Protein AF-A0A1R3L5U7-F1 (afdb_monomer_lite)

Secondary structure (DSSP, 8-state):
--SSHHHHHHHHHHHHHHHHHHHTTSS--------S---TTS---THHHHHHHHHHHHHHHHHHHHHHHHHHHHHHTTS-----PPPP-PPPPS-S-------------------------SSSSSGGGSS------S---------GGG--PPTTSSPPPP-SSS-STTSS-TTTT--SSSGGGSSS--SPTT-BTTBPPHHHHSPPPS--SS---

Radius of gyration: 43.37 Å; chains: 1; bounding box: 75×54×138 Å

pLDDT: mean 70.41, std 19.25, range [33.03, 96.94]

Foldseek 3Di:
DPPPVVVVVVVVVVLVVVLVVVVVVPPDDPDDDDDPDDDPPPCPDPVCVSVVVVVVVVVVVVVVVVVVVVVVVVVVVVPPDDDDDDPDPDDDDPPDPDDDDDDDDDDDDDDDDDDDDDDDDDPDPPPVPPPPDDDPPPPPPPPPPDDPVPDDDDPPPDDDDQDAQPDVVSPRHDQNPQDDDDQSSDDDDGDDPQDDPPPPGPVRVDDDDPDPPPDDD

Organism: Asparagus officinalis (NCBI:txid4686)

Structure (mmCIF, N/CA/C/O backbone):
data_AF-A0A1R3L5U7-F1
#
_entry.id   AF-A0A1R3L5U7-F1
#
loop_
_atom_site.group_PDB
_atom_site.id
_atom_site.type_symbol
_atom_site.label_atom_id
_atom_site.label_alt_id
_atom_site.label_comp_id
_atom_site.label_asym_id
_atom_site.label_entity_id
_atom_site.label_seq_id
_atom_site.pdbx_PDB_ins_code
_atom_site.Cartn_x
_atom_site.Cartn_y
_atom_site.Cartn_z
_atom_site.occupancy
_atom_site.B_iso_or_equiv
_atom_site.auth_seq_id
_atom_site.auth_comp_id
_atom_site.auth_asym_id
_atom_site.auth_atom_id
_atom_site.pdbx_PDB_model_num
ATOM 1 N N . MET A 1 1 ? 24.698 -6.921 13.151 1.00 53.56 1 MET A N 1
ATOM 2 C CA . MET A 1 1 ? 24.069 -7.816 14.151 1.00 53.56 1 MET A CA 1
ATOM 3 C C . MET A 1 1 ? 24.717 -7.722 15.548 1.00 53.56 1 MET A C 1
ATOM 5 O O . MET A 1 1 ? 24.351 -8.509 16.402 1.00 53.56 1 MET A O 1
ATOM 9 N N . ALA A 1 2 ? 25.612 -6.757 15.831 1.00 47.69 2 ALA A N 1
ATOM 10 C CA . ALA A 1 2 ? 26.351 -6.688 17.108 1.00 47.69 2 ALA A CA 1
ATOM 11 C C . ALA A 1 2 ? 25.776 -5.711 18.164 1.00 47.69 2 ALA A C 1
ATOM 13 O O . ALA A 1 2 ? 26.258 -5.681 19.286 1.00 47.69 2 ALA A O 1
ATOM 14 N N . TYR A 1 3 ? 24.736 -4.931 17.836 1.00 53.38 3 TYR A N 1
ATOM 15 C CA . TYR A 1 3 ? 24.153 -3.927 18.748 1.00 53.38 3 TYR A CA 1
ATOM 16 C C . TYR A 1 3 ? 22.942 -4.425 19.557 1.00 53.38 3 TYR A C 1
ATOM 18 O O . TYR A 1 3 ? 22.377 -3.666 20.332 1.00 53.38 3 TYR A O 1
ATOM 26 N N . CYS A 1 4 ? 22.503 -5.674 19.366 1.00 50.62 4 CYS A N 1
ATOM 27 C CA . CYS A 1 4 ? 21.272 -6.184 19.990 1.00 50.62 4 CYS A CA 1
ATOM 28 C C . CYS A 1 4 ? 21.533 -6.981 21.283 1.00 50.62 4 CYS A C 1
ATOM 30 O O . CYS A 1 4 ? 20.634 -7.136 22.102 1.00 50.62 4 CYS A O 1
ATOM 32 N N . SER A 1 5 ? 22.766 -7.448 21.500 1.00 58.94 5 SER A N 1
ATOM 33 C CA . SER A 1 5 ? 23.165 -8.189 22.704 1.00 58.94 5 SER A CA 1
ATOM 34 C C . SER A 1 5 ? 23.559 -7.283 23.875 1.00 58.94 5 SER A C 1
ATOM 36 O O . SER A 1 5 ? 23.364 -7.667 25.026 1.00 58.94 5 SER A O 1
ATOM 38 N N . SER A 1 6 ? 24.067 -6.074 23.608 1.00 61.62 6 SER A N 1
ATOM 39 C CA . SER A 1 6 ? 24.524 -5.148 24.653 1.00 61.62 6 SER A CA 1
ATOM 40 C C . SER A 1 6 ? 23.372 -4.578 25.481 1.00 61.62 6 SER A C 1
ATOM 42 O O . SER A 1 6 ? 23.495 -4.474 26.695 1.00 61.62 6 SER A O 1
ATOM 44 N N . SER A 1 7 ? 22.227 -4.283 24.859 1.00 69.19 7 SER A N 1
ATOM 45 C CA . SER A 1 7 ? 21.050 -3.764 25.568 1.00 69.19 7 SER A CA 1
ATOM 46 C C . SER A 1 7 ? 20.432 -4.794 26.517 1.00 69.19 7 SER A C 1
ATOM 48 O O . SER A 1 7 ? 19.932 -4.442 27.575 1.00 69.19 7 SER A O 1
ATOM 50 N N . PHE A 1 8 ? 20.462 -6.081 26.168 1.00 68.25 8 PHE A N 1
ATOM 51 C CA . PHE A 1 8 ? 19.855 -7.120 27.003 1.00 68.25 8 PHE A CA 1
ATOM 52 C C . PHE A 1 8 ? 20.640 -7.344 28.298 1.00 68.25 8 PHE A C 1
ATOM 54 O O . PHE A 1 8 ? 20.051 -7.456 29.372 1.00 68.25 8 PHE A O 1
ATOM 61 N N . LEU A 1 9 ? 21.972 -7.355 28.202 1.00 73.12 9 LEU A N 1
ATOM 62 C CA . LEU A 1 9 ? 22.837 -7.544 29.360 1.00 73.12 9 LEU A CA 1
ATOM 63 C C . LEU A 1 9 ? 22.734 -6.360 30.330 1.00 73.12 9 LEU A C 1
ATOM 65 O O . LEU A 1 9 ? 22.707 -6.565 31.539 1.00 73.12 9 LEU A O 1
ATOM 69 N N . THR A 1 10 ? 22.582 -5.134 29.817 1.00 76.00 10 THR A N 1
ATOM 70 C CA . THR A 1 10 ? 22.367 -3.958 30.669 1.00 76.00 10 THR A CA 1
ATOM 71 C C . THR A 1 10 ? 21.002 -3.986 31.354 1.00 76.00 10 THR A C 1
ATOM 73 O O . THR A 1 10 ? 20.938 -3.729 32.553 1.00 76.00 10 THR A O 1
ATOM 76 N N . TYR A 1 11 ? 19.920 -4.365 30.661 1.00 78.69 11 TYR A N 1
ATOM 77 C CA . TYR A 1 11 ? 18.605 -4.525 31.301 1.00 78.69 11 TYR A CA 1
ATOM 78 C C . TYR A 1 11 ? 18.607 -5.626 32.369 1.00 78.69 11 TYR A C 1
ATOM 80 O O . TYR A 1 11 ? 18.052 -5.424 33.445 1.00 78.69 11 TYR A O 1
ATOM 88 N N . PHE A 1 12 ? 19.261 -6.762 32.112 1.00 79.69 12 PHE A N 1
ATOM 89 C CA . PHE A 1 12 ? 19.362 -7.858 33.078 1.00 79.69 12 PHE A CA 1
ATOM 90 C C . PHE A 1 12 ? 20.124 -7.442 34.344 1.00 79.69 12 PHE A C 1
ATOM 92 O O . PHE A 1 12 ? 19.654 -7.691 35.452 1.00 79.69 12 PHE A O 1
ATOM 99 N N . VAL A 1 13 ? 21.256 -6.745 34.189 1.00 82.12 13 VAL A N 1
ATOM 100 C CA . VAL A 1 13 ? 22.047 -6.235 35.320 1.00 82.12 13 VAL A CA 1
ATOM 101 C C . VAL A 1 13 ? 21.268 -5.184 36.118 1.00 82.12 13 VAL A C 1
ATOM 103 O O . VAL A 1 13 ? 21.297 -5.221 37.345 1.00 82.12 13 VAL A O 1
ATOM 106 N N . LEU A 1 14 ? 20.515 -4.297 35.458 1.00 79.25 14 LEU A N 1
ATOM 107 C CA . LEU A 1 14 ? 19.684 -3.295 36.139 1.00 79.25 14 LEU A CA 1
ATOM 108 C C . LEU A 1 14 ? 18.511 -3.920 36.910 1.00 79.25 14 LEU A C 1
ATOM 110 O O . LEU A 1 14 ? 18.213 -3.480 38.018 1.00 79.25 14 LEU A O 1
ATOM 114 N N . ILE A 1 15 ? 17.868 -4.958 36.363 1.00 81.56 15 ILE A N 1
ATOM 115 C CA . ILE A 1 15 ? 16.785 -5.684 37.045 1.00 81.56 15 ILE A CA 1
ATOM 116 C C . ILE A 1 15 ? 17.333 -6.452 38.252 1.00 81.56 15 ILE A C 1
ATOM 118 O O . ILE A 1 15 ? 16.753 -6.373 39.333 1.00 81.56 15 ILE A O 1
ATOM 122 N N . LEU A 1 16 ? 18.466 -7.147 38.099 1.00 79.88 16 LEU A N 1
ATOM 123 C CA . LEU A 1 16 ? 19.122 -7.855 39.200 1.00 79.88 16 LEU A CA 1
ATOM 124 C C . LEU A 1 16 ? 19.524 -6.880 40.318 1.00 79.88 16 LEU A C 1
ATOM 126 O O . LEU A 1 16 ? 19.256 -7.138 41.488 1.00 79.88 16 LEU A O 1
ATOM 130 N N . PHE A 1 17 ? 20.101 -5.732 39.953 1.00 82.00 17 PHE A N 1
ATOM 131 C CA . PHE A 1 17 ? 20.464 -4.676 40.895 1.00 82.00 17 PHE A CA 1
ATOM 132 C C . PHE A 1 17 ? 19.238 -4.124 41.633 1.00 82.00 17 PHE A C 1
ATOM 134 O O . PHE A 1 17 ? 19.276 -3.986 42.850 1.00 82.00 17 PHE A O 1
ATOM 141 N N . PHE A 1 18 ? 18.124 -3.878 40.933 1.00 81.19 18 PHE A N 1
ATOM 142 C CA . PHE A 1 18 ? 16.886 -3.394 41.548 1.00 81.19 18 PHE A CA 1
ATOM 143 C C . PHE A 1 18 ? 16.274 -4.419 42.517 1.00 81.19 18 PHE A C 1
ATOM 145 O O . PHE A 1 18 ? 15.850 -4.047 43.609 1.00 81.19 18 PHE A O 1
ATOM 152 N N . VAL A 1 19 ? 16.266 -5.710 42.168 1.00 79.25 19 VAL A N 1
ATOM 153 C CA . VAL A 1 19 ? 15.780 -6.780 43.059 1.00 79.25 19 VAL A CA 1
ATOM 154 C C . VAL A 1 19 ? 16.667 -6.907 44.302 1.00 79.25 19 VAL A C 1
ATOM 156 O O . VAL A 1 19 ? 16.148 -6.996 45.412 1.00 79.25 19 VAL A O 1
ATOM 159 N N . LEU A 1 20 ? 17.993 -6.836 44.148 1.00 78.25 20 LEU A N 1
ATOM 160 C CA . LEU A 1 20 ? 18.933 -6.871 45.274 1.00 78.25 20 LEU A CA 1
ATOM 161 C C . LEU A 1 20 ? 18.796 -5.644 46.189 1.00 78.25 20 LEU A C 1
ATOM 163 O O . LEU A 1 20 ? 18.828 -5.789 47.411 1.00 78.25 20 LEU A O 1
ATOM 167 N N . LEU A 1 21 ? 18.573 -4.454 45.619 1.00 79.38 21 LEU A N 1
ATOM 168 C CA . LEU A 1 21 ? 18.376 -3.224 46.388 1.00 79.38 21 LEU A CA 1
ATOM 169 C C . LEU A 1 21 ? 17.091 -3.276 47.227 1.00 79.38 21 LEU A C 1
ATOM 171 O O . LEU A 1 21 ? 17.094 -2.855 48.379 1.00 79.38 21 LEU A O 1
ATOM 175 N N . ASN A 1 22 ? 16.008 -3.831 46.675 1.00 74.38 22 ASN A N 1
ATOM 176 C CA . ASN A 1 22 ? 14.731 -3.962 47.381 1.00 74.38 22 ASN A CA 1
ATOM 177 C C . ASN A 1 22 ? 14.734 -5.115 48.402 1.00 74.38 22 ASN A C 1
ATOM 179 O O . ASN A 1 22 ? 14.121 -4.980 49.459 1.00 74.38 22 ASN A O 1
ATOM 183 N N . CYS A 1 23 ? 15.478 -6.201 48.161 1.00 64.81 23 CYS A N 1
ATOM 184 C CA . CYS A 1 23 ? 15.698 -7.247 49.169 1.00 64.81 23 CYS A CA 1
ATOM 185 C C . CYS A 1 23 ? 16.441 -6.721 50.408 1.00 64.81 23 CYS A C 1
ATOM 187 O O . CYS A 1 23 ? 16.153 -7.157 51.519 1.00 64.81 23 CYS A O 1
ATOM 189 N N . SER A 1 24 ? 17.354 -5.754 50.248 1.00 63.09 24 SER A N 1
ATOM 190 C CA . SER A 1 24 ? 18.087 -5.164 51.378 1.00 63.09 24 SER A CA 1
ATOM 191 C C . SER A 1 24 ? 17.228 -4.257 52.271 1.00 63.09 24 SER A C 1
ATOM 193 O O . SER A 1 24 ? 17.614 -4.002 53.408 1.00 63.09 24 SER A O 1
ATOM 195 N N . GLN A 1 25 ? 16.082 -3.766 51.786 1.00 57.94 25 GLN A N 1
ATOM 196 C CA . GLN A 1 25 ? 15.194 -2.870 52.543 1.00 57.94 25 GLN A CA 1
ATOM 197 C C . GLN A 1 25 ? 14.094 -3.624 53.314 1.00 57.94 25 GLN A C 1
ATOM 199 O O . GLN A 1 25 ? 13.394 -3.028 54.127 1.00 57.94 25 GLN A O 1
ATOM 204 N N . GLY A 1 26 ? 13.941 -4.936 53.091 1.00 55.84 26 GLY A N 1
ATOM 205 C CA . GLY A 1 26 ? 12.859 -5.747 53.663 1.00 55.84 26 GLY A CA 1
ATOM 206 C C . GLY A 1 26 ? 13.136 -6.403 55.022 1.00 55.84 26 GLY A C 1
ATOM 207 O O . GLY A 1 26 ? 12.276 -7.131 55.502 1.00 55.84 26 GLY A O 1
ATOM 208 N N . VAL A 1 27 ? 14.307 -6.196 55.641 1.00 54.81 27 VAL A N 1
ATOM 209 C CA . VAL A 1 27 ? 14.712 -6.932 56.867 1.00 54.81 27 VAL A CA 1
ATOM 210 C C . VAL A 1 27 ? 14.566 -6.110 58.159 1.00 54.81 27 VAL A C 1
ATOM 212 O O . VAL A 1 27 ? 14.745 -6.642 59.247 1.00 54.81 27 VAL A O 1
ATOM 215 N N . ASN A 1 28 ? 14.177 -4.834 58.078 1.00 55.81 28 ASN A N 1
ATOM 216 C CA . ASN A 1 28 ? 14.011 -3.973 59.257 1.00 55.81 28 ASN A CA 1
ATOM 217 C C . ASN A 1 28 ? 12.541 -3.589 59.483 1.00 55.81 28 ASN A C 1
ATOM 219 O O . ASN A 1 28 ? 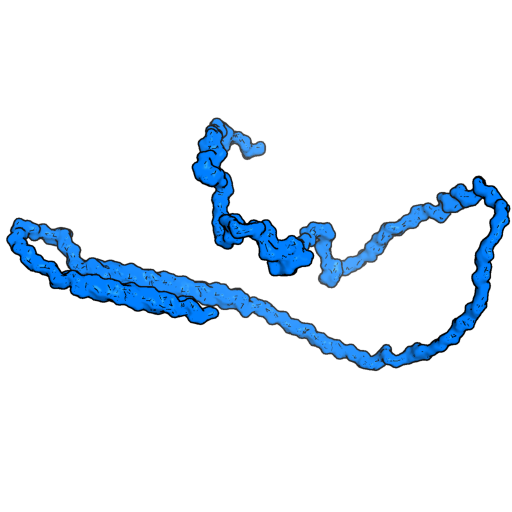12.196 -2.410 59.497 1.00 55.81 28 ASN A O 1
ATOM 223 N N . THR A 1 29 ? 11.655 -4.569 59.660 1.00 55.59 29 THR A N 1
ATOM 224 C CA . THR A 1 29 ? 10.358 -4.316 60.308 1.00 55.59 29 THR A CA 1
ATOM 225 C C . THR A 1 29 ? 10.514 -4.543 61.813 1.00 55.59 29 THR A C 1
ATOM 227 O O . THR A 1 29 ? 10.835 -5.669 62.203 1.00 55.59 29 THR A O 1
ATOM 230 N N . PRO A 1 30 ? 10.324 -3.523 62.674 1.00 53.00 30 PRO A N 1
ATOM 231 C CA . PRO A 1 30 ? 10.379 -3.711 64.119 1.00 53.00 30 PRO A CA 1
ATOM 232 C C . PRO A 1 30 ? 9.264 -4.665 64.558 1.00 53.00 30 PRO A C 1
ATOM 234 O O . PRO A 1 30 ? 8.128 -4.558 64.096 1.00 53.00 30 PRO A O 1
ATOM 237 N N . ALA A 1 31 ? 9.615 -5.606 65.434 1.00 53.31 31 ALA A N 1
ATOM 238 C CA . ALA A 1 31 ? 8.707 -6.579 66.022 1.00 53.31 31 ALA A CA 1
ATOM 239 C C . ALA A 1 31 ? 7.482 -5.877 66.634 1.00 53.31 31 ALA A C 1
ATOM 241 O O . ALA A 1 31 ? 7.578 -5.230 67.676 1.00 53.31 31 ALA A O 1
ATOM 242 N N . ALA A 1 32 ? 6.334 -5.987 65.964 1.00 52.69 32 ALA A N 1
ATOM 243 C CA . ALA A 1 32 ? 5.051 -5.610 66.532 1.00 52.69 32 ALA A CA 1
ATOM 244 C C . ALA A 1 32 ? 4.654 -6.648 67.596 1.00 52.69 32 ALA A C 1
ATOM 246 O O . ALA A 1 32 ? 4.847 -7.850 67.409 1.00 52.69 32 ALA A O 1
ATOM 247 N N . ALA A 1 33 ? 4.156 -6.144 68.725 1.00 54.88 33 ALA A N 1
ATOM 248 C CA . ALA A 1 33 ? 3.764 -6.879 69.924 1.00 54.88 33 ALA A CA 1
ATOM 249 C C . ALA A 1 33 ? 2.789 -8.048 69.647 1.00 54.88 33 ALA A C 1
ATOM 251 O O . ALA A 1 33 ? 2.016 -7.979 68.689 1.00 54.88 33 ALA A O 1
ATOM 252 N N . PRO A 1 34 ? 2.778 -9.104 70.487 1.00 51.06 34 PRO A N 1
ATOM 253 C CA . PRO A 1 34 ? 1.926 -10.267 70.270 1.00 51.06 34 PRO A CA 1
ATOM 254 C C . PRO A 1 34 ? 0.462 -9.920 70.569 1.00 51.06 34 PRO A C 1
ATOM 256 O O . PRO A 1 34 ? 0.068 -9.778 71.726 1.00 51.06 34 PRO A O 1
ATOM 259 N N . THR A 1 35 ? -0.355 -9.791 69.527 1.00 56.31 35 THR A N 1
ATOM 260 C CA . THR A 1 35 ? -1.817 -9.826 69.641 1.00 56.31 35 THR A CA 1
ATOM 261 C C . THR A 1 35 ? -2.291 -11.261 69.460 1.00 56.31 35 THR A C 1
ATOM 263 O O . THR A 1 35 ? -1.982 -11.903 68.459 1.00 56.31 35 THR A O 1
ATOM 266 N N . ILE A 1 36 ? -3.015 -11.744 70.466 1.00 60.97 36 ILE A N 1
ATOM 267 C CA . ILE A 1 36 ? -3.716 -13.027 70.518 1.00 60.97 36 ILE A CA 1
ATOM 268 C C . ILE A 1 36 ? -4.799 -12.997 69.436 1.00 60.97 36 ILE A C 1
ATOM 270 O O . ILE A 1 36 ? -5.833 -12.407 69.690 1.00 60.97 36 ILE A O 1
ATOM 274 N N . ASP A 1 37 ? -4.508 -13.519 68.243 1.00 52.94 37 ASP A N 1
ATOM 275 C CA . ASP A 1 37 ? -5.456 -13.958 67.198 1.00 52.94 37 ASP A CA 1
ATOM 276 C C . ASP A 1 37 ? -4.629 -14.562 66.036 1.00 52.94 37 ASP A C 1
ATOM 278 O O . ASP A 1 37 ? -4.464 -13.977 64.965 1.00 52.94 37 ASP A O 1
ATOM 282 N N . ASP A 1 38 ? -4.010 -15.724 66.271 1.00 54.78 38 ASP A N 1
ATOM 283 C CA . ASP A 1 38 ? -3.283 -16.487 65.245 1.00 54.78 38 ASP A CA 1
ATOM 284 C C . ASP A 1 38 ? -4.217 -17.524 64.587 1.00 54.78 38 ASP A C 1
ATOM 286 O O . ASP A 1 38 ? -4.213 -18.703 64.945 1.00 54.78 38 ASP A O 1
ATOM 290 N N . ASP A 1 39 ? -4.992 -17.108 63.581 1.00 58.34 39 ASP A N 1
ATOM 291 C CA . ASP A 1 39 ? -5.653 -18.038 62.654 1.00 58.34 39 ASP A CA 1
ATOM 292 C C . ASP A 1 39 ? -4.612 -18.659 61.687 1.00 58.34 39 ASP A C 1
ATOM 294 O O . ASP A 1 39 ? -3.951 -17.932 60.932 1.00 58.34 39 ASP A O 1
ATOM 298 N N . PRO A 1 40 ? -4.458 -19.999 61.610 1.00 60.28 40 PRO A N 1
ATOM 299 C CA . PRO A 1 40 ? -3.389 -20.645 60.837 1.00 60.28 40 PRO A CA 1
ATOM 300 C C . PRO A 1 40 ? -3.643 -20.724 59.318 1.00 60.28 40 PRO A C 1
ATOM 302 O O . PRO A 1 40 ? -2.923 -21.432 58.616 1.00 60.28 40 PRO A O 1
ATOM 305 N N . VAL A 1 41 ? -4.651 -20.028 58.780 1.00 60.62 41 VAL A N 1
ATOM 306 C CA . VAL A 1 41 ? -5.077 -20.188 57.373 1.00 60.62 41 VAL A CA 1
ATOM 307 C C . VAL A 1 41 ? -4.506 -19.114 56.434 1.00 60.62 41 VAL A C 1
ATOM 309 O O . VAL A 1 41 ? -4.389 -19.358 55.237 1.00 60.62 41 VAL A O 1
ATOM 312 N N . ASN A 1 42 ? -4.059 -17.961 56.950 1.00 58.81 42 ASN A N 1
ATOM 313 C CA . ASN A 1 42 ? -3.642 -16.819 56.115 1.00 58.81 42 ASN A CA 1
ATOM 314 C C . ASN A 1 42 ? -2.157 -16.422 56.214 1.00 58.81 42 ASN A C 1
ATOM 316 O O . ASN A 1 42 ? -1.756 -15.396 55.662 1.00 58.81 42 ASN A O 1
ATOM 320 N N . LYS A 1 43 ? -1.295 -17.239 56.834 1.00 59.81 43 LYS A N 1
ATOM 321 C CA . LYS A 1 43 ? 0.165 -17.063 56.732 1.00 59.81 43 LYS A CA 1
ATOM 322 C C . LYS A 1 43 ? 0.672 -17.690 55.430 1.00 59.81 43 LYS A C 1
ATOM 324 O O . LYS A 1 43 ? 1.232 -18.783 55.438 1.00 59.81 43 LYS A O 1
ATOM 329 N N . LEU A 1 44 ? 0.514 -16.994 54.297 1.00 61.78 44 LEU A N 1
ATOM 330 C CA . LEU A 1 44 ? 1.387 -17.277 53.153 1.00 61.78 44 LEU A CA 1
ATOM 331 C C . LEU A 1 44 ? 2.827 -16.960 53.600 1.00 61.78 44 LEU A C 1
ATOM 333 O O . LEU A 1 44 ? 3.090 -15.821 53.992 1.00 61.78 44 LEU A O 1
ATOM 337 N N . PRO A 1 45 ? 3.759 -17.930 53.583 1.00 66.81 45 PRO A N 1
ATOM 338 C CA . PRO A 1 45 ? 5.120 -17.709 54.041 1.00 66.81 45 PRO A CA 1
ATOM 339 C C . PRO A 1 45 ? 5.743 -16.579 53.223 1.00 66.81 45 PRO A C 1
ATOM 341 O O . PRO A 1 45 ? 5.656 -16.561 51.993 1.00 66.81 45 PRO A O 1
ATOM 344 N N . SER A 1 46 ? 6.402 -15.648 53.911 1.00 64.44 46 SER A N 1
ATOM 345 C CA . SER A 1 46 ? 7.145 -14.514 53.341 1.00 64.44 46 SER A CA 1
ATOM 346 C C . SER A 1 46 ? 8.117 -14.904 52.212 1.00 64.44 46 SER A C 1
ATOM 348 O O . SER A 1 46 ? 8.498 -14.061 51.404 1.00 64.44 46 SER A O 1
ATOM 350 N N . ALA A 1 47 ? 8.449 -16.192 52.084 1.00 62.38 47 ALA A N 1
ATOM 351 C CA . ALA A 1 47 ? 9.155 -16.780 50.950 1.00 62.38 47 ALA A CA 1
ATOM 352 C C . ALA A 1 47 ? 8.477 -16.530 49.584 1.00 62.38 47 ALA A C 1
ATOM 354 O O . ALA A 1 47 ? 9.174 -16.320 48.591 1.00 62.38 47 ALA A O 1
ATOM 355 N N . TYR A 1 48 ? 7.140 -16.497 49.501 1.00 68.31 48 TYR A N 1
ATOM 356 C CA . TYR A 1 48 ? 6.436 -16.262 48.231 1.00 68.31 48 TYR A CA 1
ATOM 357 C C . TYR A 1 48 ? 6.650 -14.844 47.689 1.00 68.31 48 TYR A C 1
ATOM 359 O O . TYR A 1 48 ? 6.778 -14.672 46.478 1.00 68.31 48 TYR A O 1
ATOM 367 N N . PHE A 1 49 ? 6.787 -13.841 48.562 1.00 70.94 49 PHE A N 1
ATOM 368 C CA . PHE A 1 49 ? 7.066 -12.459 48.151 1.00 70.94 49 PHE A CA 1
ATOM 369 C C . PHE A 1 49 ? 8.425 -12.305 47.448 1.00 70.94 49 PHE A C 1
ATOM 371 O O . PHE A 1 49 ? 8.582 -11.417 46.613 1.00 70.94 49 PHE A O 1
ATOM 378 N N . VAL A 1 50 ? 9.380 -13.202 47.720 1.00 69.81 50 VAL A N 1
ATOM 379 C CA . VAL A 1 50 ? 10.704 -13.217 47.075 1.00 69.81 50 VAL A CA 1
ATOM 380 C C . VAL A 1 50 ? 10.741 -14.167 45.873 1.00 69.81 50 VAL A C 1
ATOM 382 O O . VAL A 1 50 ? 11.385 -13.874 44.867 1.00 69.81 50 VAL A O 1
ATOM 385 N N . LEU A 1 51 ? 10.014 -15.286 45.921 1.00 76.56 51 LEU A N 1
ATOM 386 C CA . LEU A 1 51 ? 9.995 -16.275 44.839 1.00 76.56 51 LEU A CA 1
ATOM 387 C C . LEU A 1 51 ? 9.186 -15.822 43.615 1.00 76.56 51 LEU A C 1
ATOM 389 O O . LEU A 1 51 ? 9.586 -16.108 42.489 1.00 76.56 51 LEU A O 1
ATOM 393 N N . ILE A 1 52 ? 8.087 -15.086 43.801 1.00 80.44 52 ILE A N 1
ATOM 394 C CA . ILE A 1 52 ? 7.248 -14.593 42.697 1.00 80.44 52 ILE A CA 1
ATOM 395 C C . ILE A 1 52 ? 8.037 -13.729 41.690 1.00 80.44 52 ILE A C 1
ATOM 397 O O . ILE A 1 52 ? 7.988 -14.044 40.499 1.00 80.44 52 ILE A O 1
ATOM 401 N N . PRO A 1 53 ? 8.802 -12.691 42.088 1.00 76.06 53 PRO A N 1
ATOM 402 C CA . PRO A 1 53 ? 9.566 -11.898 41.123 1.00 76.06 53 PRO A CA 1
ATOM 403 C C . PRO A 1 53 ? 10.666 -12.714 40.428 1.00 76.06 53 PRO A C 1
ATOM 405 O O . PRO A 1 53 ? 10.894 -12.528 39.233 1.00 76.06 53 PRO A O 1
ATOM 408 N N . ILE A 1 54 ? 11.296 -13.667 41.125 1.00 81.38 54 ILE A N 1
ATOM 409 C CA . ILE A 1 54 ? 12.311 -14.560 40.541 1.00 81.38 54 ILE A CA 1
ATOM 410 C C . ILE A 1 54 ? 11.686 -15.464 39.470 1.00 81.38 54 ILE A C 1
ATOM 412 O O . ILE A 1 54 ? 12.230 -15.589 38.372 1.00 81.38 54 ILE A O 1
ATOM 416 N N . LEU A 1 55 ? 10.519 -16.049 39.751 1.00 84.44 55 LEU A N 1
ATOM 417 C CA . LEU A 1 55 ? 9.792 -16.895 38.803 1.00 84.44 55 LEU A CA 1
ATOM 418 C C . LEU A 1 55 ? 9.300 -16.109 37.583 1.00 84.44 55 LEU A C 1
ATOM 420 O O . LEU A 1 55 ? 9.371 -16.617 36.465 1.00 84.44 55 LEU A O 1
ATOM 424 N N . VAL A 1 56 ? 8.866 -14.858 37.766 1.00 85.50 56 VAL A N 1
ATOM 425 C CA . VAL A 1 56 ? 8.486 -13.974 36.654 1.00 85.50 56 VAL A CA 1
ATOM 426 C C . VAL A 1 56 ? 9.699 -13.681 35.767 1.00 85.50 56 VAL A C 1
ATOM 428 O O . VAL A 1 56 ? 9.624 -13.870 34.554 1.00 85.50 56 VAL A O 1
ATOM 431 N N . VAL A 1 57 ? 10.844 -13.305 36.345 1.00 84.12 57 VAL A N 1
ATOM 432 C CA . VAL A 1 57 ? 12.080 -13.055 35.581 1.00 84.12 57 VAL A CA 1
ATOM 433 C C . VAL A 1 57 ? 12.546 -14.317 34.841 1.00 84.12 57 VAL A C 1
ATOM 435 O O . VAL A 1 57 ? 12.907 -14.242 33.664 1.00 84.12 57 VAL A O 1
ATOM 438 N N . PHE A 1 58 ? 12.473 -15.487 35.481 1.00 86.31 58 PHE A N 1
ATOM 439 C CA . PHE A 1 58 ? 12.829 -16.768 34.868 1.00 86.31 58 PHE A CA 1
ATOM 440 C C . PHE A 1 58 ? 11.892 -17.150 33.710 1.00 86.31 58 PHE A C 1
ATOM 442 O O . PHE A 1 58 ? 12.352 -17.585 32.653 1.00 86.31 58 PHE A O 1
ATOM 449 N N . ALA A 1 59 ? 10.584 -16.914 33.849 1.00 87.06 59 ALA A N 1
ATOM 450 C CA . ALA A 1 59 ? 9.610 -17.156 32.786 1.00 87.06 59 ALA A CA 1
ATOM 451 C C . ALA A 1 59 ? 9.849 -16.252 31.561 1.00 87.06 59 ALA A C 1
ATOM 453 O O . ALA A 1 59 ? 9.825 -16.729 30.422 1.00 87.06 59 ALA A O 1
ATOM 454 N N . PHE A 1 60 ? 10.153 -14.966 31.777 1.00 84.56 60 PHE A N 1
ATOM 455 C CA . PHE A 1 60 ? 10.525 -14.046 30.695 1.00 84.56 60 PHE A CA 1
ATOM 456 C C . PHE A 1 60 ? 11.832 -14.462 30.003 1.00 84.56 60 PHE A C 1
ATOM 458 O O . PHE A 1 60 ? 11.935 -14.374 28.776 1.00 84.56 60 PHE A O 1
ATOM 465 N N . PHE A 1 61 ? 12.805 -14.971 30.763 1.00 85.19 61 PHE A N 1
ATOM 466 C CA . PHE A 1 61 ? 14.058 -15.494 30.223 1.00 85.19 61 PHE A CA 1
ATOM 467 C C . PHE A 1 61 ? 13.829 -16.714 29.315 1.00 85.19 61 PHE A C 1
ATOM 469 O O . PHE A 1 61 ? 14.304 -16.734 28.176 1.00 85.19 61 PHE A O 1
ATOM 476 N N . LEU A 1 62 ? 13.033 -17.693 29.759 1.00 87.31 62 LEU A N 1
ATOM 477 C CA . LEU A 1 62 ? 12.699 -18.875 28.955 1.00 87.31 62 LEU A CA 1
ATOM 478 C C . LEU A 1 62 ? 11.917 -18.523 27.682 1.00 87.31 62 LEU A C 1
ATOM 480 O O . LEU A 1 62 ? 12.196 -19.070 26.609 1.00 87.31 62 LEU A O 1
ATOM 484 N N . PHE A 1 63 ? 10.980 -17.576 27.763 1.00 87.12 63 PHE A N 1
ATOM 485 C CA . PHE A 1 63 ? 10.235 -17.097 26.598 1.00 87.12 63 PHE A CA 1
ATOM 486 C C . PHE A 1 63 ? 11.164 -16.464 25.549 1.00 87.12 63 PHE A C 1
ATOM 488 O O . PHE A 1 63 ? 11.045 -16.736 24.351 1.00 87.12 63 PHE A O 1
ATOM 495 N N . PHE A 1 64 ? 12.140 -15.669 25.994 1.00 82.81 64 PHE A N 1
ATOM 496 C CA . PHE A 1 64 ? 13.084 -14.995 25.107 1.00 82.81 64 PHE A CA 1
ATOM 497 C C . PHE A 1 64 ? 14.062 -15.967 24.432 1.00 82.81 64 PHE A C 1
ATOM 499 O O . PHE A 1 64 ? 14.247 -15.897 23.215 1.00 82.81 64 PHE A O 1
ATOM 506 N N . ILE A 1 65 ? 14.630 -16.921 25.181 1.00 84.88 65 ILE A N 1
ATOM 507 C CA . ILE A 1 65 ? 15.511 -17.966 24.628 1.00 84.88 65 ILE A CA 1
ATOM 508 C C . ILE A 1 65 ? 14.772 -18.781 23.562 1.00 84.88 65 ILE A C 1
ATOM 510 O O . ILE A 1 65 ? 15.284 -18.978 22.457 1.00 84.88 65 ILE A O 1
ATOM 514 N N . THR A 1 66 ? 13.528 -19.170 23.844 1.00 82.62 66 THR A N 1
ATOM 515 C CA . THR A 1 66 ? 12.685 -19.897 22.886 1.00 82.62 66 THR A CA 1
ATOM 516 C C . THR A 1 66 ? 12.424 -19.062 21.623 1.00 82.62 66 THR A C 1
ATOM 518 O O . THR A 1 66 ? 12.521 -19.576 20.505 1.00 82.62 66 THR A O 1
ATOM 521 N N . GLY A 1 67 ? 12.175 -17.755 21.770 1.00 82.56 67 GLY A N 1
ATOM 522 C CA . GLY A 1 67 ? 11.997 -16.821 20.653 1.00 82.56 67 GLY A CA 1
ATOM 523 C C . GLY A 1 67 ? 13.239 -16.663 19.766 1.00 82.56 67 GLY A C 1
ATOM 524 O O . GLY A 1 67 ? 13.127 -16.668 18.536 1.00 82.56 67 GLY A O 1
ATOM 525 N N . VAL A 1 68 ? 14.433 -16.577 20.361 1.00 83.25 68 VAL A N 1
ATOM 526 C CA . VAL A 1 68 ? 15.710 -16.471 19.631 1.00 83.25 68 VAL A CA 1
ATOM 527 C C . VAL A 1 68 ? 16.038 -17.769 18.880 1.00 83.25 68 VAL A C 1
ATOM 529 O O . VAL A 1 68 ? 16.472 -17.722 17.721 1.00 83.25 68 VAL A O 1
ATOM 532 N N . ILE A 1 69 ? 15.769 -18.929 19.488 1.00 77.06 69 ILE A N 1
ATOM 533 C CA . ILE A 1 69 ? 15.960 -20.241 18.853 1.00 77.06 69 ILE A CA 1
ATOM 534 C C . ILE A 1 69 ? 15.004 -20.407 17.662 1.00 77.06 69 ILE A C 1
ATOM 536 O O . ILE A 1 69 ? 15.453 -20.726 16.557 1.00 77.06 69 ILE A O 1
ATOM 540 N N . LEU A 1 70 ? 13.708 -20.109 17.826 1.00 71.00 70 LEU A N 1
ATOM 541 C CA . LEU A 1 70 ? 12.734 -20.176 16.725 1.00 71.00 70 LEU A CA 1
ATOM 542 C C . LEU A 1 70 ? 13.066 -19.197 15.588 1.00 71.00 70 LEU A C 1
ATOM 544 O O . LEU A 1 70 ? 12.901 -19.530 14.410 1.00 71.00 70 LEU A O 1
ATOM 548 N N . SER A 1 71 ? 13.560 -18.002 15.921 1.00 73.50 71 SER A N 1
ATOM 549 C CA . SER A 1 71 ? 14.009 -17.014 14.934 1.00 73.50 71 SER A CA 1
ATOM 550 C C . SER A 1 71 ? 15.202 -17.531 14.116 1.00 73.50 71 SER A C 1
ATOM 552 O O . SER A 1 71 ? 15.213 -17.429 12.886 1.00 73.50 71 SER A O 1
ATOM 554 N N . SER A 1 72 ? 16.157 -18.200 14.769 1.00 61.84 72 SER A N 1
ATOM 555 C CA . SER A 1 72 ? 17.331 -18.795 14.115 1.00 61.84 72 SER A CA 1
ATOM 556 C C . SER A 1 72 ? 16.976 -19.983 13.210 1.00 61.84 72 SER A C 1
ATOM 558 O O . SER A 1 72 ? 17.516 -20.113 12.108 1.00 61.84 72 SER A O 1
ATOM 560 N N . VAL A 1 73 ? 16.011 -20.822 13.607 1.00 62.62 73 VAL A N 1
ATOM 561 C CA . VAL A 1 73 ? 15.508 -21.931 12.771 1.00 62.62 73 VAL A CA 1
ATOM 562 C C . VAL A 1 73 ? 14.783 -21.406 11.526 1.00 62.62 73 VAL A C 1
ATOM 564 O O . VAL A 1 73 ? 14.948 -21.942 10.427 1.00 62.62 73 VAL A O 1
ATOM 567 N N . ARG A 1 74 ? 14.030 -20.307 11.657 1.00 57.78 74 ARG A N 1
ATOM 568 C CA . ARG A 1 74 ? 13.327 -19.676 10.531 1.00 57.78 74 ARG A CA 1
ATOM 569 C C . ARG A 1 74 ? 14.284 -18.971 9.561 1.00 57.78 74 ARG A C 1
ATOM 571 O O . ARG A 1 74 ? 13.975 -18.882 8.372 1.00 57.78 74 ARG A O 1
ATOM 578 N N . HIS A 1 75 ? 15.453 -18.525 10.028 1.00 56.06 75 HIS A N 1
ATOM 579 C CA . HIS A 1 75 ? 16.471 -17.915 9.171 1.00 56.06 75 HIS A CA 1
ATOM 580 C C . HIS A 1 75 ? 17.232 -18.947 8.316 1.00 56.06 75 HIS A C 1
ATOM 582 O O . HIS A 1 75 ? 17.499 -18.667 7.144 1.00 56.06 75 HIS A O 1
ATOM 588 N N . ARG A 1 76 ? 17.507 -20.155 8.835 1.00 55.41 76 ARG A N 1
ATOM 589 C CA . ARG A 1 76 ? 18.198 -21.215 8.069 1.00 55.41 76 ARG A CA 1
ATOM 590 C C . ARG A 1 76 ? 17.397 -21.744 6.876 1.00 55.41 76 ARG A C 1
ATOM 592 O O . ARG A 1 76 ? 17.985 -22.055 5.848 1.00 55.41 76 ARG A O 1
ATOM 599 N N . ARG A 1 77 ? 16.059 -21.734 6.930 1.00 52.81 77 ARG A N 1
ATOM 600 C CA . ARG A 1 77 ? 15.225 -22.109 5.768 1.00 52.81 77 ARG A CA 1
ATOM 601 C C . ARG A 1 77 ? 15.231 -21.091 4.618 1.00 52.81 77 ARG A C 1
ATOM 603 O O . ARG A 1 77 ? 14.696 -21.393 3.559 1.00 52.81 77 ARG A O 1
ATOM 610 N N . ARG A 1 78 ? 15.815 -19.897 4.795 1.00 53.78 78 ARG A N 1
ATOM 611 C CA . ARG A 1 78 ? 15.935 -18.883 3.728 1.00 53.78 78 ARG A CA 1
ATOM 612 C C . ARG A 1 78 ? 17.272 -18.918 2.979 1.00 53.78 78 ARG A C 1
ATOM 614 O O . ARG A 1 78 ? 17.410 -18.185 2.009 1.00 53.78 78 ARG A O 1
ATOM 621 N N . GLN A 1 79 ? 18.238 -19.729 3.417 1.00 48.22 79 GLN A N 1
ATOM 622 C CA . GLN A 1 79 ? 19.599 -19.762 2.859 1.00 48.22 79 GLN A CA 1
ATOM 623 C C . GLN A 1 79 ? 19.908 -20.988 1.989 1.00 48.22 79 GLN A C 1
ATOM 625 O O . GLN A 1 79 ? 21.062 -21.175 1.629 1.00 48.22 79 GLN A O 1
ATOM 630 N N . HIS A 1 80 ? 18.910 -21.774 1.579 1.00 50.53 80 HIS A N 1
ATOM 631 C CA . HIS A 1 80 ? 19.066 -22.671 0.430 1.00 50.53 80 HIS A CA 1
ATOM 632 C C . HIS A 1 80 ? 18.454 -22.018 -0.821 1.00 50.53 80 HIS A C 1
ATOM 634 O O . HIS A 1 80 ? 17.330 -22.361 -1.191 1.00 50.53 80 HIS A O 1
ATOM 640 N N . PRO A 1 81 ? 19.126 -21.048 -1.474 1.00 47.44 81 PRO A N 1
ATOM 641 C CA . PRO A 1 81 ? 18.897 -20.850 -2.891 1.00 47.44 81 PRO A CA 1
ATOM 642 C C . PRO A 1 81 ? 19.414 -22.102 -3.608 1.00 47.44 81 PRO A C 1
ATOM 644 O O . PRO A 1 81 ? 20.486 -22.618 -3.288 1.00 47.44 81 PRO A O 1
ATOM 647 N N . ALA A 1 82 ? 18.619 -22.619 -4.539 1.00 48.53 82 ALA A N 1
ATOM 648 C CA . ALA A 1 82 ? 19.067 -23.647 -5.460 1.00 48.53 82 ALA A CA 1
ATOM 649 C C . ALA A 1 82 ? 20.392 -23.206 -6.105 1.00 48.53 82 ALA A C 1
ATOM 651 O O . ALA A 1 82 ? 20.535 -22.061 -6.535 1.00 48.53 82 ALA A O 1
ATOM 652 N N . ILE A 1 83 ? 21.363 -24.114 -6.109 1.00 51.53 83 ILE A N 1
ATOM 653 C CA . ILE A 1 83 ? 22.631 -23.970 -6.813 1.00 51.53 83 ILE A CA 1
ATOM 654 C C . ILE A 1 83 ? 22.292 -23.989 -8.307 1.00 51.53 83 ILE A C 1
ATOM 656 O O . ILE A 1 83 ? 22.107 -25.056 -8.886 1.00 51.53 83 ILE A O 1
ATOM 660 N N . GLU A 1 84 ? 22.148 -22.819 -8.927 1.00 48.22 84 GLU A N 1
ATOM 661 C CA . GLU A 1 84 ? 22.248 -22.713 -10.381 1.00 48.22 84 GLU A CA 1
ATOM 662 C C . GLU A 1 84 ? 23.737 -22.722 -10.740 1.00 48.22 84 GLU A C 1
ATOM 664 O O . GLU A 1 84 ? 24.489 -21.809 -10.394 1.00 48.22 84 GLU A O 1
ATOM 669 N N . LEU A 1 85 ? 24.167 -23.807 -11.386 1.00 56.12 85 LEU A N 1
ATOM 670 C CA . LEU A 1 85 ? 25.471 -23.900 -12.033 1.00 56.12 85 LEU A CA 1
ATOM 671 C C . LEU A 1 85 ? 25.566 -22.833 -13.138 1.00 56.12 85 LEU A C 1
ATOM 673 O O . LEU A 1 85 ? 24.624 -22.701 -13.924 1.00 56.12 85 LEU A O 1
ATOM 677 N N . PRO A 1 86 ? 26.682 -22.092 -13.249 1.00 64.50 86 PRO A N 1
ATOM 678 C CA . PRO A 1 86 ? 26.875 -21.182 -14.368 1.00 64.50 86 PRO A CA 1
ATOM 679 C C . PRO A 1 86 ? 26.947 -21.978 -15.685 1.00 64.50 86 PRO A C 1
ATOM 681 O O . PRO A 1 86 ? 27.607 -23.022 -15.724 1.00 64.50 86 PRO A O 1
ATOM 684 N N . PRO A 1 87 ? 26.313 -21.511 -16.777 1.00 60.88 87 PRO A N 1
ATOM 685 C CA . PRO A 1 87 ? 26.490 -22.131 -18.079 1.00 60.88 87 PRO A CA 1
ATOM 686 C C . PRO A 1 87 ? 27.937 -21.940 -18.541 1.00 60.88 87 PRO A C 1
ATOM 688 O O . PRO A 1 87 ? 28.474 -20.832 -18.561 1.00 60.88 87 PRO A O 1
ATOM 691 N N . VAL A 1 88 ? 28.554 -23.064 -18.897 1.00 51.69 88 VAL A N 1
ATOM 692 C CA . VAL A 1 88 ? 29.877 -23.180 -19.507 1.00 51.69 88 VAL A CA 1
ATOM 693 C C . VAL A 1 88 ? 29.974 -22.206 -20.682 1.00 51.69 88 VAL A C 1
ATOM 695 O O . VAL A 1 88 ? 29.204 -22.294 -21.638 1.00 51.69 88 VAL A O 1
ATOM 698 N N . MET A 1 89 ? 30.916 -21.263 -20.607 1.00 46.22 89 MET A N 1
ATOM 699 C CA . MET A 1 89 ? 31.262 -20.414 -21.741 1.00 46.22 89 MET A CA 1
ATOM 700 C C . MET A 1 89 ? 31.893 -21.293 -22.820 1.00 46.22 89 MET A C 1
ATOM 702 O O . MET A 1 89 ? 33.045 -21.708 -22.707 1.00 46.22 89 MET A O 1
ATOM 706 N N . ALA A 1 90 ? 31.120 -21.600 -23.858 1.00 46.06 90 ALA A N 1
ATOM 707 C CA . ALA A 1 90 ? 31.651 -22.156 -25.087 1.00 46.06 90 ALA A CA 1
ATOM 708 C C . ALA A 1 90 ? 32.537 -21.097 -25.756 1.00 46.06 90 ALA A C 1
ATOM 710 O O . ALA A 1 90 ? 32.109 -19.973 -26.026 1.00 46.06 90 ALA A O 1
ATOM 711 N N . ALA 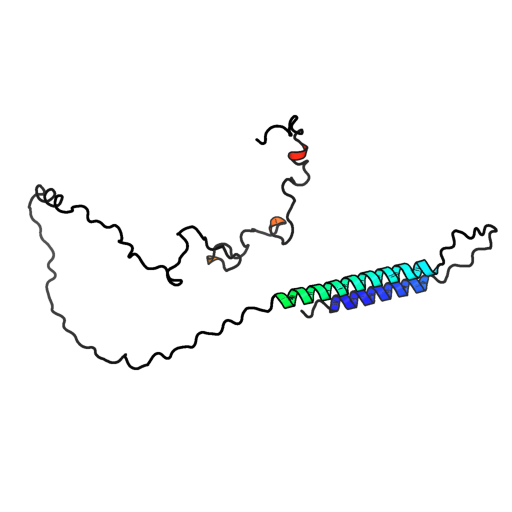A 1 91 ? 33.791 -21.476 -25.975 1.00 48.53 91 ALA A N 1
ATOM 712 C CA . ALA A 1 91 ? 34.796 -20.713 -26.686 1.00 48.53 91 ALA A CA 1
ATOM 713 C C . ALA A 1 91 ? 34.285 -20.275 -28.069 1.00 48.53 91 ALA A C 1
ATOM 715 O O . ALA A 1 91 ? 33.906 -21.101 -28.899 1.00 48.53 91 ALA A O 1
ATOM 716 N N . VAL A 1 92 ? 34.303 -18.968 -28.323 1.00 53.69 92 VAL A N 1
ATOM 717 C CA . VAL A 1 92 ? 34.134 -18.404 -29.665 1.00 53.69 92 VAL A CA 1
ATOM 718 C C . VAL A 1 92 ? 35.526 -18.284 -30.283 1.00 53.69 92 VAL A C 1
ATOM 720 O O . VAL A 1 92 ? 36.388 -17.589 -29.749 1.00 53.69 92 VAL A O 1
ATOM 723 N N . ASN A 1 93 ? 35.746 -18.990 -31.394 1.00 56.12 93 ASN A N 1
ATOM 724 C CA . ASN A 1 93 ? 36.983 -18.950 -32.176 1.00 56.12 93 ASN A CA 1
ATOM 725 C C . ASN A 1 93 ? 37.314 -17.512 -32.636 1.00 56.12 93 ASN A C 1
ATOM 727 O O . ASN A 1 93 ? 36.468 -16.880 -33.271 1.00 56.12 93 ASN A O 1
ATOM 731 N N . PRO A 1 94 ? 38.540 -16.999 -32.417 1.00 53.22 94 PRO A N 1
ATOM 732 C CA . PRO A 1 94 ? 38.921 -15.639 -32.810 1.00 53.22 94 PRO A CA 1
ATOM 733 C C . PRO A 1 94 ? 39.327 -15.472 -34.293 1.00 53.22 94 PRO A C 1
ATOM 735 O O . PRO A 1 94 ? 39.910 -14.452 -34.647 1.00 53.22 94 PRO A O 1
ATOM 738 N N . LEU A 1 95 ? 39.023 -16.419 -35.191 1.00 52.47 95 LEU A N 1
ATOM 739 C CA . LEU A 1 95 ? 39.543 -16.423 -36.573 1.00 52.47 95 LEU A CA 1
ATOM 740 C C . LEU A 1 95 ? 38.495 -16.247 -37.682 1.00 52.47 95 LEU A C 1
ATOM 742 O O . LEU A 1 95 ? 38.487 -17.008 -38.642 1.00 52.47 95 LEU A O 1
ATOM 746 N N . GLN A 1 96 ? 37.645 -15.219 -37.611 1.00 50.66 96 GLN A N 1
ATOM 747 C CA . GLN A 1 96 ? 36.834 -14.808 -38.778 1.00 50.66 96 GLN A CA 1
ATOM 748 C C . GLN A 1 96 ? 36.680 -13.288 -38.951 1.00 50.66 96 GLN A C 1
ATOM 750 O O . GLN A 1 96 ? 35.680 -12.814 -39.483 1.00 50.66 96 GLN A O 1
ATOM 755 N N . ARG A 1 97 ? 37.672 -12.483 -38.548 1.00 48.09 97 ARG A N 1
ATOM 756 C CA . ARG A 1 97 ? 37.638 -11.039 -38.839 1.00 48.09 97 ARG A CA 1
ATOM 757 C C . ARG A 1 97 ? 38.938 -10.492 -39.407 1.00 48.09 97 ARG A C 1
ATOM 759 O O . ARG A 1 97 ? 39.518 -9.551 -38.886 1.00 48.09 97 ARG A O 1
ATOM 766 N N . LEU A 1 98 ? 39.345 -11.062 -40.528 1.00 50.28 98 LEU A N 1
ATOM 767 C CA . LEU A 1 98 ? 40.168 -10.392 -41.525 1.00 50.28 98 LEU A CA 1
ATOM 768 C C . LEU A 1 98 ? 39.495 -10.684 -42.861 1.00 50.28 98 LEU A C 1
ATOM 770 O O . LEU A 1 98 ? 39.198 -11.847 -43.106 1.00 50.28 98 LEU A O 1
ATOM 774 N N . HIS A 1 99 ? 39.168 -9.646 -43.631 1.00 44.66 99 HIS A N 1
ATOM 775 C CA . HIS A 1 99 ? 39.358 -9.528 -45.083 1.00 44.66 99 HIS A CA 1
ATOM 776 C C . HIS A 1 99 ? 38.622 -8.266 -45.595 1.00 44.66 99 HIS A C 1
ATOM 778 O O . HIS A 1 99 ? 37.398 -8.201 -45.613 1.00 44.66 99 HIS A O 1
ATOM 784 N N . LEU A 1 100 ? 39.449 -7.294 -46.005 1.00 44.22 100 LEU A N 1
ATOM 785 C CA . LEU A 1 100 ? 39.278 -6.331 -47.102 1.00 44.22 100 LEU A CA 1
ATOM 786 C C . LEU A 1 100 ? 38.252 -5.173 -47.014 1.00 44.22 100 LEU A C 1
ATOM 788 O O . LEU A 1 100 ? 37.052 -5.348 -47.184 1.00 44.22 100 LEU A O 1
ATOM 792 N N . GLY A 1 101 ? 38.783 -3.940 -46.949 1.00 40.84 101 GLY A N 1
ATOM 793 C CA . GLY A 1 101 ? 38.365 -2.880 -47.893 1.00 40.84 101 GLY A CA 1
ATOM 794 C C . GLY A 1 101 ? 38.931 -3.171 -49.303 1.00 40.84 101 GLY A C 1
ATOM 795 O O . GLY A 1 101 ? 39.677 -4.146 -49.416 1.00 40.84 101 GLY A O 1
ATOM 796 N N . PRO A 1 102 ? 38.699 -2.360 -50.365 1.00 53.94 102 PRO A N 1
ATOM 797 C CA . PRO A 1 102 ? 38.924 -0.911 -50.305 1.00 53.94 102 PRO A CA 1
ATOM 798 C C . PRO A 1 102 ? 38.138 -0.035 -51.335 1.00 53.94 102 PRO A C 1
ATOM 800 O O . PRO A 1 102 ? 37.296 -0.510 -52.084 1.00 53.94 102 PRO A O 1
ATOM 803 N N . GLN A 1 103 ? 38.528 1.246 -51.364 1.00 39.12 103 GLN A N 1
ATOM 804 C CA . GLN A 1 103 ? 38.520 2.245 -52.451 1.00 39.12 103 GLN A CA 1
ATOM 805 C C . GLN A 1 103 ? 37.225 2.851 -53.038 1.00 39.12 103 GLN A C 1
ATOM 807 O O . GLN A 1 103 ? 36.426 2.214 -53.712 1.00 39.12 103 GLN A O 1
ATOM 812 N N . LEU A 1 104 ? 37.149 4.177 -52.841 1.00 52.88 104 LEU A N 1
ATOM 813 C CA . LEU A 1 104 ? 36.997 5.254 -53.836 1.00 52.88 104 LEU A CA 1
ATOM 814 C C . LEU A 1 104 ? 36.404 4.906 -55.217 1.00 52.88 104 LEU A C 1
ATOM 816 O O . LEU A 1 104 ? 37.045 4.216 -55.999 1.00 52.88 104 LEU A O 1
ATOM 820 N N . GLN A 1 105 ? 35.302 5.578 -55.578 1.00 43.31 105 GLN A N 1
ATOM 821 C CA . GLN A 1 105 ? 35.265 6.460 -56.756 1.00 43.31 105 GLN A CA 1
ATOM 822 C C . GLN A 1 105 ? 34.036 7.384 -56.686 1.00 43.31 105 GLN A C 1
ATOM 824 O O . GLN A 1 105 ? 32.894 6.938 -56.613 1.00 43.31 105 GLN A O 1
ATOM 829 N N . ASN A 1 106 ? 34.287 8.689 -56.711 1.00 46.19 106 ASN A N 1
ATOM 830 C CA . ASN A 1 106 ? 33.292 9.742 -56.894 1.00 46.19 106 ASN A CA 1
ATOM 831 C C . ASN A 1 106 ? 33.126 9.986 -58.407 1.00 46.19 106 ASN A C 1
ATOM 833 O O . ASN A 1 106 ? 34.146 10.025 -59.101 1.00 46.19 106 ASN A O 1
ATOM 837 N N . PRO A 1 107 ? 31.909 10.215 -58.927 1.00 50.09 107 PRO A N 1
ATOM 838 C CA . PRO A 1 107 ? 31.770 11.026 -60.133 1.00 50.09 107 PRO A CA 1
ATOM 839 C C . PRO A 1 107 ? 30.883 12.252 -59.909 1.00 50.09 107 PRO A C 1
ATOM 841 O O . PRO A 1 107 ? 29.802 12.209 -59.328 1.00 50.09 107 PRO A O 1
ATOM 844 N N . GLN A 1 108 ? 31.402 13.359 -60.422 1.00 38.94 108 GLN A N 1
ATOM 845 C CA . GLN A 1 108 ? 30.805 14.681 -60.495 1.00 38.94 108 GLN A CA 1
ATOM 846 C C . GLN A 1 108 ? 29.468 14.672 -61.260 1.00 38.94 108 GLN A C 1
ATOM 848 O O . GLN A 1 108 ? 29.336 13.969 -62.257 1.00 38.94 108 GLN A O 1
ATOM 853 N N . ALA A 1 109 ? 28.554 15.572 -60.874 1.00 33.03 109 ALA A N 1
ATOM 854 C CA . ALA A 1 109 ? 28.115 16.709 -61.701 1.00 33.03 109 ALA A CA 1
ATOM 855 C C . ALA A 1 109 ? 26.598 17.016 -61.637 1.00 33.03 109 ALA A C 1
ATOM 857 O O . ALA A 1 109 ? 25.751 16.132 -61.661 1.00 33.03 109 ALA A O 1
ATOM 858 N N . HIS A 1 110 ? 26.317 18.326 -61.685 1.00 37.81 110 HIS A N 1
ATOM 859 C CA . HIS A 1 110 ? 25.071 19.001 -62.085 1.00 37.81 110 HIS A CA 1
ATOM 860 C C . HIS A 1 110 ? 23.986 19.236 -61.022 1.00 37.81 110 HIS A C 1
ATOM 862 O O . HIS A 1 110 ? 22.896 18.671 -61.039 1.00 37.81 110 HIS A O 1
ATOM 868 N N . THR A 1 111 ? 24.233 20.250 -60.194 1.00 39.00 111 THR A N 1
ATOM 869 C CA . THR A 1 111 ? 23.185 21.147 -59.699 1.00 39.00 111 THR A CA 1
ATOM 870 C C . THR A 1 111 ? 22.586 21.938 -60.871 1.00 39.00 111 THR A C 1
ATOM 872 O O . THR A 1 111 ? 23.215 22.837 -61.423 1.00 39.00 111 THR A O 1
ATOM 875 N N . ARG A 1 112 ? 21.344 21.621 -61.249 1.00 37.19 112 ARG A N 1
ATOM 876 C CA . ARG A 1 112 ? 20.443 22.551 -61.943 1.00 37.19 112 ARG A CA 1
ATOM 877 C C . ARG A 1 112 ? 19.243 22.812 -61.042 1.00 37.19 112 ARG A C 1
ATOM 879 O O . ARG A 1 112 ? 18.550 21.886 -60.638 1.00 37.19 112 ARG A O 1
ATOM 886 N N . SER A 1 113 ? 18.994 24.080 -60.767 1.00 36.66 113 SER A N 1
ATOM 887 C CA . SER A 1 113 ? 17.708 24.614 -60.323 1.00 36.66 113 SER A CA 1
ATOM 888 C C . SER A 1 113 ? 17.427 25.882 -61.155 1.00 36.66 113 SER A C 1
ATOM 890 O O . SER A 1 113 ? 18.309 26.331 -61.890 1.00 36.66 113 SER A O 1
ATOM 892 N N . PRO A 1 114 ? 16.222 26.463 -61.107 1.00 48.38 114 PRO A N 1
ATOM 893 C CA . PRO A 1 114 ? 15.011 25.970 -61.769 1.00 48.38 114 PRO A CA 1
ATOM 894 C C . PRO A 1 114 ? 14.393 27.060 -62.667 1.00 48.38 114 PRO A C 1
ATOM 896 O O . PRO A 1 114 ? 14.558 28.234 -62.360 1.00 48.38 114 PRO A O 1
ATOM 899 N N . GLN A 1 115 ? 13.602 26.718 -63.695 1.00 36.91 115 GLN A N 1
ATOM 900 C CA . GLN A 1 115 ? 12.616 27.658 -64.265 1.00 36.91 115 GLN A CA 1
ATOM 901 C C . GLN A 1 115 ? 11.365 26.956 -64.840 1.00 36.91 115 GLN A C 1
ATOM 903 O O . GLN A 1 115 ? 11.423 25.760 -65.130 1.00 36.91 115 GLN A O 1
ATOM 908 N N . PRO A 1 116 ? 10.219 27.672 -64.904 1.00 47.47 116 PRO A N 1
ATOM 909 C CA . PRO A 1 116 ? 8.872 27.117 -64.769 1.00 47.47 116 PRO A CA 1
ATOM 910 C C . PRO A 1 116 ? 8.119 27.009 -66.105 1.00 47.47 116 PRO A C 1
ATOM 912 O O . PRO A 1 116 ? 8.441 27.703 -67.064 1.00 47.47 116 PRO A O 1
ATOM 915 N N . GLY A 1 117 ? 7.046 26.212 -66.142 1.00 33.53 117 GLY A N 1
ATOM 916 C CA . GLY A 1 117 ? 6.063 26.309 -67.225 1.00 33.53 117 GLY A CA 1
ATOM 917 C C . GLY A 1 117 ? 5.178 25.081 -67.430 1.00 33.53 117 GLY A C 1
ATOM 918 O O . GLY A 1 117 ? 5.628 24.069 -67.948 1.00 33.53 117 GLY A O 1
ATOM 919 N N . SER A 1 118 ? 3.903 25.239 -67.063 1.00 42.78 1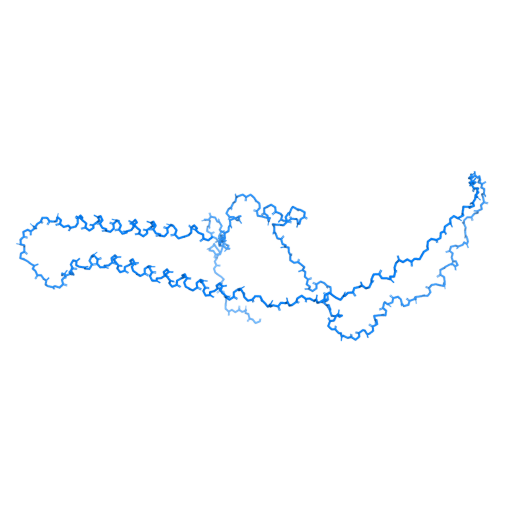18 SER A N 1
ATOM 920 C CA . SER A 1 118 ? 2.702 24.699 -67.725 1.00 42.78 118 SER A CA 1
ATOM 921 C C . SER A 1 118 ? 2.657 23.218 -68.134 1.00 42.78 118 SER A C 1
ATOM 923 O O . SER A 1 118 ? 3.159 22.852 -69.194 1.00 42.78 118 SER A O 1
ATOM 925 N N . GLN A 1 119 ? 1.877 22.417 -67.396 1.00 45.84 119 GLN A N 1
ATOM 926 C CA . GLN A 1 119 ? 0.807 21.581 -67.965 1.00 45.84 119 GLN A CA 1
ATOM 927 C C . GLN A 1 119 ? -0.127 21.067 -66.854 1.00 45.84 119 GLN A C 1
ATOM 929 O O . GLN A 1 119 ? 0.266 20.861 -65.710 1.00 45.84 119 GLN A O 1
ATOM 934 N N . THR A 1 120 ? -1.399 20.983 -67.211 1.00 44.94 120 THR A N 1
ATOM 935 C CA . THR A 1 120 ? -2.619 21.003 -66.396 1.00 44.94 120 THR A CA 1
ATOM 936 C C . THR A 1 120 ? -2.879 19.733 -65.560 1.00 44.94 120 THR A C 1
ATOM 938 O O . THR A 1 120 ? -2.458 18.641 -65.946 1.00 44.94 120 THR A O 1
ATOM 941 N N . PRO A 1 121 ? -3.631 19.834 -64.441 1.00 50.56 121 PRO A N 1
ATOM 942 C CA . PRO A 1 121 ? -3.947 18.715 -63.556 1.00 50.56 121 PRO A CA 1
ATOM 943 C C . PRO A 1 121 ? -5.361 18.181 -63.840 1.00 50.56 121 PRO A C 1
ATOM 945 O O . PRO A 1 121 ? -6.329 18.817 -63.440 1.00 50.56 121 PRO A O 1
ATOM 948 N N . ALA A 1 122 ? -5.527 17.038 -64.521 1.00 49.75 122 ALA A N 1
ATOM 949 C CA . ALA A 1 122 ? -6.880 16.461 -64.648 1.00 49.75 122 ALA A CA 1
ATOM 950 C C . ALA A 1 122 ? -7.026 14.959 -64.960 1.00 49.75 122 ALA A C 1
ATOM 952 O O . ALA A 1 122 ? -8.162 14.502 -64.989 1.00 49.75 122 ALA A O 1
ATOM 953 N N . SER A 1 123 ? -5.975 14.157 -65.194 1.00 50.94 123 SER A N 1
ATOM 954 C CA . SER A 1 123 ? -6.230 12.803 -65.747 1.00 50.94 123 SER A CA 1
ATOM 955 C C . SER A 1 123 ? -5.331 11.643 -65.304 1.00 50.94 123 SER A C 1
ATOM 957 O O . SER A 1 123 ? -5.474 10.553 -65.839 1.00 50.94 123 SER A O 1
ATOM 959 N N . ARG A 1 124 ? -4.461 11.786 -64.290 1.00 49.84 124 ARG A N 1
ATOM 960 C CA . ARG A 1 124 ? -3.624 10.652 -63.810 1.00 49.84 124 ARG A CA 1
ATOM 961 C C . ARG A 1 124 ? -4.035 10.018 -62.481 1.00 49.84 124 ARG A C 1
ATOM 963 O O . ARG A 1 124 ? -3.417 9.045 -62.068 1.00 49.84 124 ARG A O 1
ATOM 970 N N . HIS A 1 125 ? -5.069 10.525 -61.812 1.00 51.34 125 HIS A N 1
ATOM 971 C CA . HIS A 1 125 ? -5.407 10.082 -60.452 1.00 51.34 125 HIS A CA 1
ATOM 972 C C . HIS A 1 125 ? -6.489 8.997 -60.346 1.00 51.34 125 HIS A C 1
ATOM 974 O O . HIS A 1 125 ? -6.753 8.543 -59.238 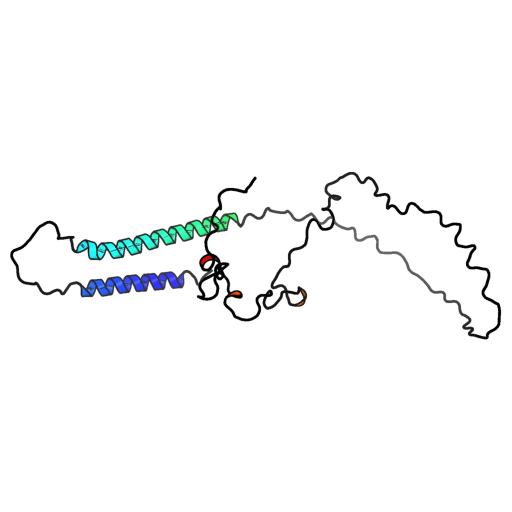1.00 51.34 125 HIS A O 1
ATOM 980 N N . LEU A 1 126 ? -7.077 8.528 -61.452 1.00 55.00 126 LEU A N 1
ATOM 981 C CA . LEU A 1 126 ? -8.139 7.508 -61.402 1.00 55.00 126 LEU A CA 1
ATOM 982 C C . LEU A 1 126 ? -7.733 6.117 -61.903 1.00 55.00 126 LEU A C 1
ATOM 984 O O . LEU A 1 126 ? -8.417 5.151 -61.586 1.00 55.00 126 LEU A O 1
ATOM 988 N N . GLU A 1 127 ? -6.595 5.972 -62.583 1.00 51.97 127 GLU A N 1
ATOM 989 C CA . GLU A 1 127 ? -6.204 4.679 -63.173 1.00 51.97 127 GLU A CA 1
ATOM 990 C C . GLU A 1 127 ? -5.260 3.847 -62.282 1.00 51.97 127 GLU A C 1
ATOM 992 O O . GLU A 1 127 ? -5.052 2.661 -62.507 1.00 51.97 127 GLU A O 1
ATOM 997 N N . GLN A 1 128 ? -4.741 4.419 -61.190 1.00 49.72 128 GLN A N 1
ATOM 998 C CA . GLN A 1 128 ? -3.907 3.688 -60.220 1.00 49.72 128 GLN A CA 1
ATOM 999 C C . GLN A 1 128 ? -4.701 3.014 -59.088 1.00 49.72 128 GLN A C 1
ATOM 1001 O O . GLN A 1 128 ? -4.110 2.383 -58.211 1.00 49.72 128 GLN A O 1
ATOM 1006 N N . ALA A 1 129 ? -6.034 3.106 -59.105 1.00 53.81 129 ALA A N 1
ATOM 1007 C CA . ALA A 1 129 ? -6.894 2.566 -58.052 1.00 53.81 129 ALA A CA 1
ATOM 1008 C C . ALA A 1 129 ? -7.393 1.126 -58.303 1.00 53.81 129 ALA A C 1
ATOM 1010 O O . ALA A 1 129 ? -8.052 0.566 -57.432 1.00 53.81 129 ALA A O 1
ATOM 1011 N N . GLN A 1 130 ? -7.089 0.501 -59.449 1.00 59.41 130 GLN A N 1
ATOM 1012 C CA . GLN A 1 130 ? -7.747 -0.756 -59.858 1.00 59.41 130 GLN A CA 1
ATOM 1013 C C . GLN A 1 130 ? -6.867 -2.024 -59.822 1.00 59.41 130 GLN A C 1
ATOM 1015 O O . GLN A 1 130 ? -7.356 -3.111 -60.115 1.00 59.41 130 GLN A O 1
ATOM 1020 N N . HIS A 1 131 ? -5.612 -1.943 -59.354 1.00 49.75 131 HIS A N 1
ATOM 1021 C CA . HIS A 1 131 ? -4.720 -3.114 -59.215 1.00 49.75 131 HIS A CA 1
ATOM 1022 C C . HIS A 1 131 ? -4.027 -3.233 -57.850 1.00 49.75 131 HIS A C 1
ATOM 1024 O O . HIS A 1 131 ? -2.877 -3.659 -57.755 1.00 49.75 131 HIS A O 1
ATOM 1030 N N . ARG A 1 132 ? -4.722 -2.901 -56.761 1.00 47.22 132 ARG A N 1
ATOM 1031 C CA . ARG A 1 132 ? -4.360 -3.419 -55.432 1.00 47.22 132 ARG A CA 1
ATOM 1032 C C . ARG A 1 132 ? -5.530 -4.199 -54.865 1.00 47.22 132 ARG A C 1
ATOM 1034 O O . ARG A 1 132 ? -6.228 -3.757 -53.959 1.00 47.22 132 ARG A O 1
ATOM 1041 N N . ALA A 1 133 ? -5.748 -5.362 -55.470 1.00 46.22 133 ALA A N 1
ATOM 1042 C CA . ALA A 1 133 ? -6.507 -6.431 -54.854 1.00 46.22 133 ALA A CA 1
ATOM 1043 C C . ALA A 1 133 ? -5.890 -6.741 -53.483 1.00 46.22 133 ALA A C 1
ATOM 1045 O O . ALA A 1 133 ? -4.668 -6.803 -53.346 1.00 46.22 133 ALA A O 1
ATOM 1046 N N . PHE A 1 134 ? -6.761 -6.885 -52.489 1.00 53.66 134 PHE A N 1
ATOM 1047 C CA . PHE A 1 134 ? -6.483 -7.340 -51.135 1.00 53.66 134 PHE A CA 1
ATOM 1048 C C . PHE A 1 134 ? -5.409 -8.440 -51.112 1.00 53.66 134 PHE A C 1
ATOM 1050 O O . PHE A 1 134 ? -5.688 -9.597 -51.423 1.00 53.66 134 PHE A O 1
ATOM 1057 N N . GLY A 1 135 ? -4.180 -8.081 -50.740 1.00 51.59 135 GLY A N 1
ATOM 1058 C CA . GLY A 1 135 ? -3.180 -9.059 -50.337 1.00 51.59 135 GLY A CA 1
ATOM 1059 C C . GLY A 1 135 ? -3.613 -9.668 -49.002 1.00 51.59 135 GLY A C 1
ATOM 1060 O O . GLY A 1 135 ? -4.105 -8.930 -48.140 1.00 51.59 135 GLY A O 1
ATOM 1061 N N . PRO A 1 136 ? -3.476 -10.986 -48.785 1.00 59.88 136 PRO A N 1
ATOM 1062 C CA . PRO A 1 136 ? -3.650 -11.555 -47.463 1.00 59.88 136 PRO A CA 1
ATOM 1063 C C . PRO A 1 136 ? -2.431 -11.175 -46.615 1.00 59.88 136 PRO A C 1
ATOM 1065 O O . PRO A 1 136 ? -1.584 -12.010 -46.321 1.00 59.88 136 PRO A O 1
ATOM 1068 N N . ASP A 1 137 ? -2.368 -9.924 -46.159 1.00 54.78 137 ASP A N 1
ATOM 1069 C CA . ASP A 1 137 ? -1.448 -9.481 -45.102 1.00 54.78 137 ASP A CA 1
ATOM 1070 C C . ASP A 1 137 ? -1.963 -9.966 -43.735 1.00 54.78 137 ASP A C 1
ATOM 1072 O O . ASP A 1 137 ? -1.944 -9.264 -42.725 1.00 54.78 137 ASP A O 1
ATOM 1076 N N . THR A 1 138 ? -2.485 -11.193 -43.686 1.00 60.09 138 THR A N 1
ATOM 1077 C CA . THR A 1 138 ? -2.529 -11.923 -42.429 1.00 60.09 138 THR A CA 1
ATOM 1078 C C . THR A 1 138 ? -1.107 -12.417 -42.226 1.00 60.09 138 THR A C 1
ATOM 1080 O O . THR A 1 138 ? -0.599 -13.125 -43.097 1.00 60.09 138 THR A O 1
ATOM 1083 N N . PRO A 1 139 ? -0.416 -12.061 -41.126 1.00 61.78 139 PRO A N 1
ATOM 1084 C CA . PRO A 1 139 ? 0.825 -12.734 -40.806 1.00 61.78 139 PRO A CA 1
ATOM 1085 C C . PRO A 1 139 ? 0.475 -14.214 -40.692 1.00 61.78 139 PRO A C 1
ATOM 1087 O O . PRO A 1 139 ? -0.222 -14.621 -39.761 1.00 61.78 139 PRO A O 1
ATOM 1090 N N . VAL A 1 140 ? 0.895 -15.003 -41.682 1.00 58.31 140 VAL A N 1
ATOM 1091 C CA . VAL A 1 140 ? 0.874 -16.458 -41.617 1.00 58.31 140 VAL A CA 1
ATOM 1092 C C . VAL A 1 140 ? 1.784 -16.778 -40.450 1.00 58.31 140 VAL A C 1
ATOM 1094 O O . VAL A 1 140 ? 3.004 -16.787 -40.583 1.00 58.31 140 VAL A O 1
ATOM 1097 N N . VAL A 1 141 ? 1.190 -16.919 -39.266 1.00 64.69 141 VAL A N 1
ATOM 1098 C CA . VAL A 1 141 ? 1.884 -17.412 -38.089 1.00 64.69 141 VAL A CA 1
ATOM 1099 C C . VAL A 1 141 ? 2.353 -18.790 -38.531 1.00 64.69 141 VAL A C 1
ATOM 1101 O O . VAL A 1 141 ? 1.494 -19.648 -38.765 1.00 64.69 141 VAL A O 1
ATOM 1104 N N . PRO A 1 142 ? 3.663 -19.023 -38.754 1.00 65.12 142 PRO A N 1
ATOM 1105 C CA . PRO A 1 142 ? 4.099 -20.374 -39.042 1.00 65.12 142 PRO A CA 1
ATOM 1106 C C . PRO A 1 142 ? 3.580 -21.201 -37.874 1.00 65.12 142 PRO A C 1
ATOM 1108 O O . PRO A 1 142 ? 3.682 -20.751 -36.729 1.00 65.12 142 PRO A O 1
ATOM 1111 N N . ALA A 1 143 ? 2.955 -22.343 -38.157 1.00 69.19 143 ALA A N 1
ATOM 1112 C CA . ALA A 1 143 ? 2.510 -23.285 -37.140 1.00 69.19 143 ALA A CA 1
ATOM 1113 C C . ALA A 1 143 ? 3.756 -23.812 -36.409 1.00 69.19 143 ALA A C 1
ATOM 1115 O O . ALA A 1 143 ? 4.273 -24.897 -36.667 1.00 69.19 143 ALA A O 1
ATOM 1116 N N . ALA A 1 144 ? 4.324 -22.961 -35.563 1.00 76.19 144 ALA A N 1
ATOM 1117 C CA . ALA A 1 144 ? 5.562 -23.172 -34.872 1.00 76.19 144 ALA A CA 1
ATOM 1118 C C . ALA A 1 144 ? 5.239 -24.189 -33.792 1.00 76.19 144 ALA A C 1
ATOM 1120 O O . ALA A 1 144 ? 4.466 -23.924 -32.872 1.00 76.19 144 ALA A O 1
ATOM 1121 N N . ARG A 1 145 ? 5.807 -25.387 -33.942 1.00 87.56 145 ARG A N 1
ATOM 1122 C CA . ARG A 1 145 ? 5.685 -26.457 -32.957 1.00 87.56 145 ARG A CA 1
ATOM 1123 C C . ARG A 1 145 ? 6.027 -25.904 -31.575 1.00 87.56 145 ARG A C 1
ATOM 1125 O O . ARG A 1 145 ? 7.124 -25.372 -31.381 1.00 87.56 145 ARG A O 1
ATOM 1132 N N . PHE A 1 146 ? 5.112 -26.074 -30.624 1.00 91.50 146 PHE A N 1
ATOM 1133 C CA . PHE A 1 146 ? 5.338 -25.670 -29.244 1.00 91.50 146 PHE A CA 1
ATOM 1134 C C . PHE A 1 146 ? 6.582 -26.372 -28.690 1.00 91.50 146 PHE A C 1
ATOM 1136 O O . PHE A 1 146 ? 6.694 -27.599 -28.688 1.00 91.50 146 PHE A O 1
ATOM 1143 N N . ARG A 1 147 ? 7.533 -25.556 -28.252 1.00 92.31 147 ARG A N 1
ATOM 1144 C CA . ARG A 1 147 ? 8.744 -25.922 -27.518 1.00 92.31 147 ARG A CA 1
ATOM 1145 C C . ARG A 1 147 ? 8.867 -24.948 -26.362 1.00 92.31 147 ARG A C 1
ATOM 1147 O O . ARG A 1 147 ? 8.319 -23.852 -26.447 1.00 92.31 147 ARG A O 1
ATOM 1154 N N . LEU A 1 148 ? 9.596 -25.325 -25.319 1.00 93.06 148 LEU A N 1
ATOM 1155 C CA . LEU A 1 148 ? 9.764 -24.484 -24.132 1.00 93.06 148 LEU A CA 1
ATOM 1156 C C . LEU A 1 148 ? 10.307 -23.085 -24.474 1.00 93.06 148 LEU A C 1
ATOM 1158 O O . LEU A 1 148 ? 9.865 -22.108 -23.877 1.00 93.06 148 LEU A O 1
ATOM 1162 N N . ASP A 1 149 ? 11.151 -22.982 -25.501 1.00 93.50 149 ASP A N 1
ATOM 1163 C CA . ASP A 1 149 ? 11.773 -21.724 -25.940 1.00 93.50 149 ASP A CA 1
ATOM 1164 C C . ASP A 1 149 ? 10.790 -20.742 -26.604 1.00 93.50 149 ASP A C 1
ATOM 1166 O O . ASP A 1 149 ? 11.042 -19.541 -26.648 1.00 93.50 149 ASP A O 1
ATOM 1170 N N . ASN A 1 150 ? 9.655 -21.242 -27.105 1.00 89.81 150 ASN A N 1
ATOM 1171 C CA . ASN A 1 150 ? 8.690 -20.474 -27.901 1.00 89.81 150 ASN A CA 1
ATOM 1172 C C . ASN A 1 150 ? 7.366 -20.221 -27.160 1.00 89.81 150 ASN A C 1
ATOM 1174 O O . ASN A 1 150 ? 6.399 -19.747 -27.757 1.00 89.81 150 ASN A O 1
ATOM 1178 N N . LEU A 1 151 ? 7.287 -20.565 -25.872 1.00 90.75 151 LEU A N 1
ATOM 1179 C CA . LEU A 1 151 ? 6.111 -20.310 -25.046 1.00 90.75 151 LEU A CA 1
ATOM 1180 C C . LEU A 1 151 ? 6.214 -18.925 -24.405 1.00 90.75 151 LEU A C 1
ATOM 1182 O O . LEU A 1 151 ? 7.200 -18.579 -23.761 1.00 90.75 151 LEU A O 1
ATOM 1186 N N . GLY A 1 152 ? 5.150 -18.141 -24.527 1.00 92.06 152 GLY A N 1
ATOM 1187 C CA . GLY A 1 152 ? 5.034 -16.838 -23.888 1.00 92.06 152 GLY A CA 1
ATOM 1188 C C . GLY A 1 152 ? 3.609 -16.605 -23.397 1.00 92.06 152 GLY A C 1
ATOM 1189 O O . GLY A 1 152 ? 2.664 -17.166 -23.954 1.00 92.06 152 GLY A O 1
ATOM 1190 N N . PRO A 1 153 ? 3.416 -15.800 -22.340 1.00 94.94 153 PRO A N 1
ATOM 1191 C CA . PRO A 1 153 ? 2.078 -15.404 -21.929 1.00 94.94 153 PRO A CA 1
ATOM 1192 C C . PRO A 1 153 ? 1.437 -14.501 -22.991 1.00 94.94 153 PRO A C 1
ATOM 1194 O O . PRO A 1 153 ? 2.126 -13.718 -23.647 1.00 94.94 153 PR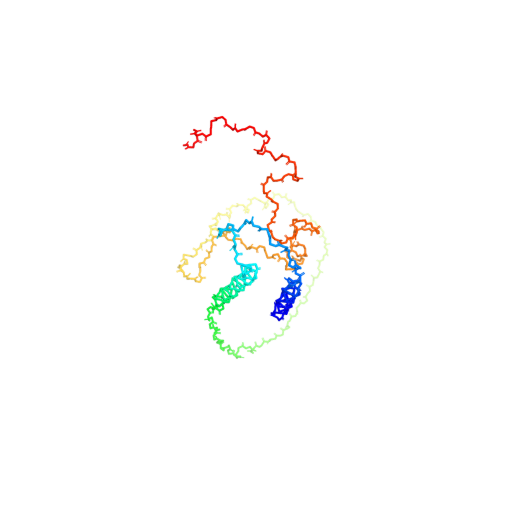O A O 1
ATOM 1197 N N . GLN A 1 154 ? 0.108 -14.545 -23.096 1.00 95.31 154 GLN A N 1
ATOM 1198 C CA . GLN A 1 154 ? -0.645 -13.608 -23.930 1.00 95.31 154 GLN A CA 1
ATOM 1199 C C . GLN A 1 154 ? -0.325 -12.153 -23.524 1.00 95.31 154 GLN A C 1
ATOM 1201 O O . GLN A 1 154 ? -0.200 -11.867 -22.320 1.00 95.31 154 GLN A O 1
ATOM 1206 N N . PRO A 1 155 ? -0.200 -11.212 -24.480 1.00 93.31 155 PRO A N 1
ATOM 1207 C CA . PRO A 1 155 ? 0.023 -9.806 -24.162 1.00 93.31 155 PRO A CA 1
ATOM 1208 C C . PRO A 1 155 ? -1.036 -9.290 -23.181 1.00 93.31 155 PRO A C 1
ATOM 1210 O O . PRO A 1 155 ? -2.228 -9.538 -23.330 1.00 93.31 155 PRO A O 1
ATOM 1213 N N . GLY A 1 156 ? -0.589 -8.595 -22.134 1.00 94.88 156 GLY A N 1
ATOM 1214 C CA . GLY A 1 156 ? -1.462 -8.063 -21.083 1.00 94.88 156 GLY A CA 1
ATOM 1215 C C . GLY A 1 156 ? -1.779 -9.028 -19.934 1.00 94.88 156 GLY A C 1
ATOM 1216 O O . GLY A 1 156 ? -2.188 -8.551 -18.876 1.00 94.88 156 GLY A O 1
ATOM 1217 N N . SER A 1 157 ? -1.507 -10.333 -20.075 1.00 95.56 157 SER A N 1
ATOM 1218 C CA . SER A 1 157 ? -1.727 -11.327 -19.010 1.00 95.56 157 SER A CA 1
ATOM 1219 C C . SER A 1 157 ? -0.894 -11.033 -17.753 1.00 95.56 157 SER A C 1
ATOM 1221 O O . SER A 1 157 ? -1.397 -11.097 -16.632 1.00 95.56 157 SER A O 1
ATOM 1223 N N . LYS A 1 158 ? 0.380 -10.646 -17.923 1.00 95.25 158 LYS A N 1
ATOM 1224 C CA . LYS A 1 158 ? 1.295 -10.320 -16.816 1.00 95.25 158 LYS A CA 1
ATOM 1225 C C . LYS A 1 158 ? 1.846 -8.904 -16.962 1.00 95.25 158 LYS A C 1
ATOM 1227 O O . LYS A 1 158 ? 2.523 -8.589 -17.938 1.00 95.25 158 LYS A O 1
ATOM 1232 N N . LYS A 1 159 ? 1.605 -8.053 -15.961 1.00 94.88 159 LYS A N 1
ATOM 1233 C CA . LYS A 1 159 ? 2.158 -6.689 -15.881 1.00 94.88 159 LYS A CA 1
ATOM 1234 C C . LYS A 1 159 ? 3.353 -6.661 -14.925 1.00 94.88 159 LYS A C 1
ATOM 1236 O O . LYS A 1 159 ? 3.292 -7.233 -13.839 1.00 94.88 159 LYS A O 1
ATOM 1241 N N . LYS A 1 160 ? 4.438 -5.977 -15.307 1.00 93.94 160 LYS A N 1
ATOM 1242 C CA . LYS A 1 160 ? 5.614 -5.794 -14.437 1.00 93.94 160 LYS A CA 1
ATOM 1243 C C . LYS A 1 160 ? 5.236 -4.935 -13.222 1.00 93.94 160 LYS A C 1
ATOM 1245 O O . LYS A 1 160 ? 4.654 -3.861 -13.374 1.00 93.94 160 LYS A O 1
ATOM 1250 N N . ALA A 1 161 ? 5.572 -5.394 -12.016 1.00 94.25 161 ALA A N 1
ATOM 1251 C CA . ALA A 1 161 ? 5.287 -4.661 -10.784 1.00 94.25 161 ALA A CA 1
ATOM 1252 C C . ALA A 1 161 ? 6.190 -3.425 -10.633 1.00 94.25 161 ALA A C 1
ATOM 1254 O O . ALA A 1 161 ? 7.376 -3.451 -10.967 1.00 94.25 161 ALA A O 1
ATOM 1255 N N . LYS A 1 162 ? 5.642 -2.342 -10.072 1.00 92.62 162 LYS A N 1
ATOM 1256 C CA . LYS A 1 162 ? 6.411 -1.127 -9.771 1.00 92.62 162 LYS A CA 1
ATOM 1257 C C . LYS A 1 162 ? 7.334 -1.379 -8.575 1.00 92.62 162 LYS A C 1
ATOM 1259 O O . LYS A 1 162 ? 6.861 -1.635 -7.468 1.00 92.62 162 LYS A O 1
ATOM 1264 N N . ARG A 1 163 ? 8.647 -1.258 -8.777 1.00 94.12 163 ARG A N 1
ATOM 1265 C CA . ARG A 1 163 ? 9.654 -1.345 -7.706 1.00 94.12 163 ARG A CA 1
ATOM 1266 C C . ARG A 1 163 ? 9.897 0.049 -7.126 1.00 94.12 163 ARG A C 1
ATOM 1268 O O . ARG A 1 163 ? 10.623 0.846 -7.710 1.00 94.12 163 ARG A O 1
ATOM 1275 N N . LYS A 1 164 ? 9.250 0.351 -5.999 1.00 95.06 164 LYS A N 1
ATOM 1276 C CA . LYS A 1 164 ? 9.365 1.650 -5.315 1.00 95.06 164 LYS A CA 1
ATOM 1277 C C . LYS A 1 164 ? 10.774 1.854 -4.731 1.00 95.06 164 LYS A C 1
ATOM 1279 O O . LYS A 1 164 ? 11.458 0.882 -4.412 1.00 95.06 164 LYS A O 1
ATOM 1284 N N . GLY A 1 165 ? 11.208 3.108 -4.595 1.00 93.81 165 GLY A N 1
ATOM 1285 C CA . GLY A 1 165 ? 12.499 3.467 -3.999 1.00 93.81 165 GLY A CA 1
ATOM 1286 C C . GLY A 1 165 ? 13.705 3.109 -4.873 1.00 93.81 165 GLY A C 1
ATOM 1287 O O . GLY A 1 165 ? 14.725 2.651 -4.361 1.00 93.81 165 GLY A O 1
ATOM 1288 N N . ARG A 1 166 ? 13.584 3.232 -6.202 1.00 95.44 166 ARG A N 1
ATOM 1289 C CA . ARG A 1 166 ? 14.653 2.939 -7.179 1.00 95.44 166 ARG A CA 1
ATOM 1290 C C . ARG A 1 166 ? 14.949 4.155 -8.058 1.00 95.44 166 ARG A C 1
ATOM 1292 O O . ARG A 1 166 ? 14.830 4.101 -9.274 1.00 95.44 166 ARG A O 1
ATOM 1299 N N . GLY A 1 167 ? 15.304 5.262 -7.410 1.00 94.25 167 GLY A N 1
ATOM 1300 C CA . GLY A 1 167 ? 15.585 6.532 -8.080 1.00 94.25 167 GLY A CA 1
ATOM 1301 C C . GLY A 1 167 ? 14.328 7.279 -8.535 1.00 94.25 167 GLY A C 1
ATOM 1302 O O . GLY A 1 167 ? 13.220 6.738 -8.554 1.00 94.25 167 GLY A O 1
ATOM 1303 N N . ILE A 1 168 ? 14.504 8.558 -8.868 1.00 93.00 168 ILE A N 1
ATOM 1304 C CA . ILE A 1 168 ? 13.406 9.454 -9.265 1.00 93.00 168 ILE A CA 1
ATOM 1305 C C . ILE A 1 168 ? 12.887 9.087 -10.662 1.00 93.00 168 ILE A C 1
ATOM 1307 O O . ILE A 1 168 ? 11.678 9.061 -10.869 1.00 93.00 168 ILE A O 1
ATOM 1311 N N . ALA A 1 169 ? 13.781 8.695 -11.577 1.00 93.94 169 ALA A N 1
ATOM 1312 C CA . ALA A 1 169 ? 13.438 8.302 -12.946 1.00 93.94 169 ALA A CA 1
ATOM 1313 C C . ALA A 1 169 ? 12.473 7.101 -13.023 1.00 93.94 169 ALA A C 1
ATOM 1315 O O . ALA A 1 169 ? 11.679 7.002 -13.951 1.00 93.94 169 ALA A O 1
ATOM 1316 N N . ALA A 1 170 ? 12.476 6.214 -12.020 1.00 90.12 170 ALA A N 1
ATOM 1317 C CA . ALA A 1 170 ? 11.528 5.099 -11.932 1.00 90.12 170 ALA A CA 1
ATOM 1318 C C . ALA A 1 170 ? 10.105 5.525 -11.492 1.00 90.12 170 ALA A C 1
ATOM 1320 O O . ALA A 1 170 ? 9.214 4.685 -11.358 1.00 90.12 170 ALA A O 1
ATOM 1321 N N . GLY A 1 171 ? 9.883 6.813 -11.213 1.00 91.06 171 GLY A N 1
ATOM 1322 C CA . GLY A 1 171 ? 8.584 7.430 -10.932 1.00 91.06 171 GLY A CA 1
ATOM 1323 C C . GLY A 1 171 ? 8.144 7.422 -9.465 1.00 91.06 171 GLY A C 1
ATOM 1324 O O . GLY A 1 171 ? 7.346 8.262 -9.066 1.00 91.06 171 GLY A O 1
ATOM 1325 N N . GLN A 1 172 ? 8.642 6.504 -8.633 1.00 91.00 172 GLN A N 1
ATOM 1326 C CA . GLN A 1 172 ? 8.309 6.419 -7.198 1.00 91.00 172 GLN A CA 1
ATOM 1327 C C . GLN A 1 172 ? 9.586 6.297 -6.361 1.00 91.00 172 GLN A C 1
ATOM 1329 O O . GLN A 1 172 ? 9.788 5.308 -5.657 1.00 91.00 172 GLN A O 1
ATOM 1334 N N . GLY A 1 173 ? 10.469 7.287 -6.506 1.00 89.75 173 GLY A N 1
ATOM 1335 C CA . GLY A 1 173 ? 11.771 7.356 -5.842 1.00 89.75 173 GLY A CA 1
ATOM 1336 C C . GLY A 1 173 ? 11.671 7.772 -4.375 1.00 89.75 173 GLY A C 1
ATOM 1337 O O . GLY A 1 173 ? 11.291 6.966 -3.532 1.00 89.75 173 GLY A O 1
ATOM 1338 N N . ASN A 1 174 ? 12.012 9.033 -4.092 1.00 90.25 174 ASN A N 1
ATOM 1339 C CA . ASN A 1 174 ? 12.279 9.571 -2.751 1.00 90.25 174 ASN A CA 1
ATOM 1340 C C . ASN A 1 174 ? 11.245 9.159 -1.683 1.00 90.25 174 ASN A C 1
ATOM 1342 O O . ASN A 1 174 ? 11.555 8.406 -0.766 1.00 90.25 174 ASN A O 1
ATOM 1346 N N . SER A 1 175 ? 9.987 9.574 -1.839 1.00 93.62 175 SER A N 1
ATOM 1347 C CA . SER A 1 175 ? 8.931 9.291 -0.858 1.00 93.62 175 SER A CA 1
ATOM 1348 C C . SER A 1 175 ? 8.160 8.000 -1.133 1.00 93.62 175 SER A C 1
ATOM 1350 O O . SER A 1 175 ? 7.205 7.701 -0.419 1.00 93.62 175 SER A O 1
ATOM 1352 N N . CYS A 1 176 ? 8.503 7.244 -2.186 1.00 94.06 176 CYS A N 1
ATOM 1353 C CA . CYS A 1 176 ? 7.757 6.054 -2.624 1.00 94.06 176 CYS A CA 1
ATOM 1354 C C . CYS A 1 176 ? 6.231 6.280 -2.815 1.00 94.06 176 CYS A C 1
ATOM 1356 O O . CYS A 1 176 ? 5.452 5.318 -2.779 1.00 94.06 176 CYS A O 1
ATOM 1358 N N . GLY A 1 177 ? 5.813 7.542 -2.996 1.00 94.00 177 GLY A N 1
ATOM 1359 C CA . GLY A 1 177 ? 4.412 7.960 -3.112 1.00 94.00 177 GLY A CA 1
ATOM 1360 C C . GLY A 1 177 ? 3.687 8.193 -1.785 1.00 94.00 177 GLY A C 1
ATOM 1361 O O . GLY A 1 177 ? 2.481 8.408 -1.797 1.00 94.00 177 GLY A O 1
ATOM 1362 N N . PHE A 1 178 ? 4.384 8.146 -0.645 1.00 94.69 178 PHE A N 1
ATOM 1363 C CA . PHE A 1 178 ? 3.788 8.367 0.680 1.00 94.69 178 PHE A CA 1
ATOM 1364 C C . PHE A 1 178 ? 3.739 9.844 1.104 1.00 94.69 178 PHE A C 1
ATOM 1366 O O . PHE A 1 178 ? 3.066 10.169 2.079 1.00 94.69 178 PHE A O 1
ATOM 1373 N N . GLY A 1 179 ? 4.412 10.736 0.372 1.00 94.50 179 GLY A N 1
ATOM 1374 C CA . GLY A 1 179 ? 4.456 12.167 0.676 1.00 94.50 179 GLY A CA 1
ATOM 1375 C C . GLY A 1 179 ? 5.420 12.519 1.814 1.00 94.50 179 GLY A C 1
ATOM 1376 O O . GLY A 1 179 ? 6.462 11.881 1.975 1.00 94.50 179 GLY A O 1
ATOM 1377 N N . MET A 1 180 ? 5.088 13.575 2.560 1.00 96.38 180 MET A N 1
ATOM 1378 C CA . MET A 1 180 ? 5.877 14.065 3.696 1.00 96.38 180 MET A CA 1
ATOM 1379 C C . MET A 1 180 ? 5.656 13.205 4.957 1.00 96.38 180 MET A C 1
ATOM 1381 O O . MET A 1 180 ? 4.957 12.193 4.943 1.00 96.38 180 MET A O 1
ATOM 1385 N N . ARG A 1 181 ? 6.249 13.618 6.080 1.00 95.81 181 ARG A N 1
ATOM 1386 C CA . ARG A 1 181 ? 6.160 12.925 7.370 1.00 95.81 181 ARG A CA 1
ATOM 1387 C C . ARG A 1 181 ? 4.727 13.000 7.913 1.00 95.81 181 ARG A C 1
ATOM 1389 O O . ARG A 1 181 ? 4.278 14.064 8.315 1.00 95.81 181 ARG A O 1
ATOM 1396 N N . GLY A 1 182 ? 4.036 11.866 7.979 1.00 95.25 182 GLY A N 1
ATOM 1397 C CA . GLY A 1 182 ? 2.709 11.747 8.590 1.00 95.25 182 GLY A CA 1
ATOM 1398 C C . GLY A 1 182 ? 2.443 10.319 9.057 1.00 95.25 182 GLY A C 1
ATOM 1399 O O . GLY A 1 182 ? 3.232 9.420 8.783 1.00 95.25 182 GLY A O 1
ATOM 1400 N N . GLN A 1 183 ? 1.330 10.068 9.748 1.00 95.50 183 GLN A N 1
ATOM 1401 C CA . GLN A 1 183 ? 1.013 8.718 10.243 1.00 95.50 183 GLN A CA 1
ATOM 1402 C C . GLN A 1 183 ? 0.946 7.678 9.104 1.00 95.50 183 GLN A C 1
ATOM 1404 O O . GLN A 1 183 ? 1.449 6.570 9.252 1.00 95.50 183 GLN A O 1
ATOM 1409 N N . LYS A 1 184 ? 0.405 8.058 7.934 1.00 94.75 184 LYS A N 1
ATOM 1410 C CA . LYS A 1 184 ? 0.307 7.200 6.734 1.00 94.75 184 LYS A CA 1
ATOM 1411 C C . LYS A 1 184 ? 1.657 6.880 6.077 1.00 94.75 184 LYS A C 1
ATOM 1413 O O . LYS A 1 184 ? 1.721 5.962 5.267 1.00 94.75 184 LYS A O 1
ATOM 1418 N N . SER A 1 185 ? 2.710 7.636 6.389 1.00 95.56 185 SER A N 1
ATOM 1419 C CA . SER A 1 185 ? 4.052 7.425 5.837 1.00 95.56 185 SER A CA 1
ATOM 1420 C C . SER A 1 185 ? 4.930 6.544 6.733 1.00 95.56 185 SER A C 1
ATOM 1422 O O . SER A 1 185 ? 6.085 6.293 6.392 1.00 95.56 185 SER A O 1
ATOM 1424 N N . ARG A 1 186 ? 4.438 6.128 7.910 1.00 95.12 186 ARG A N 1
ATOM 1425 C CA . ARG A 1 186 ? 5.176 5.280 8.855 1.00 95.12 186 ARG A CA 1
ATOM 1426 C C . ARG A 1 186 ? 4.956 3.803 8.546 1.00 95.12 186 ARG A C 1
ATOM 1428 O O . ARG A 1 186 ? 3.921 3.411 8.015 1.00 95.12 186 ARG A O 1
ATOM 1435 N N . SER A 1 187 ? 5.948 2.986 8.881 1.00 95.38 187 SER A N 1
ATOM 1436 C CA . SER A 1 187 ? 5.817 1.533 8.847 1.00 95.38 187 SER A CA 1
ATOM 1437 C C . SER A 1 187 ? 4.874 1.056 9.951 1.00 95.38 187 SER A C 1
ATOM 1439 O O . SER A 1 187 ? 4.866 1.602 11.052 1.00 95.38 187 SER A O 1
ATOM 1441 N N . GLY A 1 188 ? 4.106 0.008 9.659 1.00 96.31 188 GLY A N 1
ATOM 1442 C CA . GLY A 1 188 ? 3.211 -0.638 10.617 1.00 96.31 188 GLY A CA 1
ATOM 1443 C C . GLY A 1 188 ? 1.739 -0.608 10.197 1.00 96.31 188 GLY A C 1
ATOM 1444 O O . GLY A 1 188 ? 1.406 -0.128 9.109 1.00 96.31 188 GLY A O 1
ATOM 1445 N N . PRO A 1 189 ? 0.852 -1.167 11.037 1.00 95.56 189 PRO A N 1
ATOM 1446 C CA . PRO A 1 189 ? -0.584 -1.111 10.816 1.00 95.56 189 PRO A CA 1
ATOM 1447 C C . PRO A 1 189 ? -1.060 0.342 10.773 1.00 95.56 189 PRO A C 1
ATOM 1449 O O . PRO A 1 189 ? -0.751 1.144 11.653 1.00 95.56 189 PRO A O 1
ATOM 1452 N N . GLY A 1 190 ? -1.817 0.680 9.734 1.00 94.00 190 GLY A N 1
ATOM 1453 C CA . GLY A 1 190 ? -2.467 1.978 9.643 1.00 94.00 190 GLY A CA 1
ATOM 1454 C C . GLY A 1 190 ? -3.676 2.089 10.571 1.00 94.00 190 GLY A C 1
ATOM 1455 O O . GLY A 1 190 ? -4.044 1.170 11.302 1.00 94.00 190 GLY A O 1
ATOM 1456 N N . VAL A 1 191 ? -4.348 3.228 10.470 1.00 95.19 191 VAL A N 1
ATOM 1457 C CA . VAL A 1 191 ? -5.655 3.457 11.084 1.00 95.19 191 VAL A CA 1
ATOM 1458 C C . VAL A 1 191 ? -6.680 2.444 10.547 1.00 95.19 191 VAL A C 1
ATOM 1460 O O . VAL A 1 191 ? -6.699 2.146 9.349 1.00 95.19 191 VAL A O 1
ATOM 1463 N N . ARG A 1 192 ? -7.550 1.916 11.421 1.00 93.50 192 ARG A N 1
ATOM 1464 C CA . ARG A 1 192 ? -8.619 0.978 11.036 1.00 93.50 192 ARG A CA 1
ATOM 1465 C C . ARG A 1 192 ? -9.503 1.592 9.942 1.00 93.50 192 ARG A C 1
ATOM 1467 O O . ARG A 1 192 ? -9.959 2.726 10.067 1.00 93.50 192 ARG A O 1
ATOM 1474 N N . LYS A 1 193 ? -9.806 0.817 8.894 1.00 94.69 193 LYS A N 1
ATOM 1475 C CA . LYS A 1 193 ? -10.777 1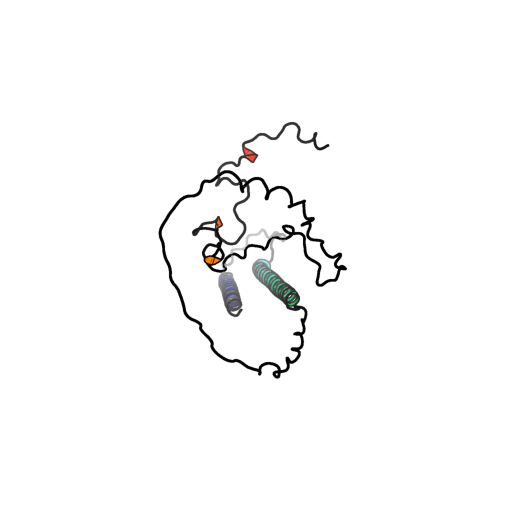.217 7.861 1.00 94.69 193 LYS A CA 1
ATOM 1476 C C . LYS A 1 193 ? -12.130 1.531 8.518 1.00 94.69 193 LYS A C 1
ATOM 1478 O O . LYS A 1 193 ? -12.654 0.701 9.258 1.00 94.69 193 LYS A O 1
ATOM 1483 N N . GLY A 1 194 ? -12.665 2.723 8.262 1.00 93.62 194 GLY A N 1
ATOM 1484 C CA . GLY A 1 194 ? -13.897 3.221 8.887 1.00 93.62 194 GLY A CA 1
ATOM 1485 C C . GLY A 1 194 ? -13.698 3.977 10.205 1.00 93.62 194 GLY A C 1
ATOM 1486 O O . GLY A 1 194 ? -14.682 4.256 10.875 1.00 93.62 194 GLY A O 1
ATOM 1487 N N . PHE A 1 195 ? -12.463 4.289 10.613 1.00 95.50 195 PHE A N 1
ATOM 1488 C CA . PHE A 1 195 ? -12.206 5.256 11.684 1.00 95.50 195 PHE A CA 1
ATOM 1489 C C . PHE A 1 195 ? -12.124 6.677 11.114 1.00 95.50 195 PHE A C 1
ATOM 1491 O O . PHE A 1 195 ? -11.359 6.932 10.185 1.00 95.50 195 PHE A O 1
ATOM 1498 N N . GLU A 1 196 ? -12.883 7.595 11.710 1.00 95.56 196 GLU A N 1
ATOM 1499 C CA . GLU A 1 196 ? -13.052 8.984 11.258 1.00 95.56 196 GLU A CA 1
ATOM 1500 C C . GLU A 1 196 ? -12.394 9.988 12.229 1.00 95.56 196 GLU A C 1
ATOM 1502 O O . GLU A 1 196 ? -12.922 11.060 12.489 1.00 95.56 196 GLU A O 1
ATOM 1507 N N . GLY A 1 197 ? -11.246 9.643 12.827 1.00 94.69 197 GLY A N 1
ATOM 1508 C CA . GLY A 1 197 ? -10.475 10.603 13.638 1.00 94.69 197 GLY A CA 1
ATOM 1509 C C . GLY A 1 197 ? -11.031 10.875 15.040 1.00 94.69 197 GLY A C 1
ATOM 1510 O O . GLY A 1 197 ? -10.735 11.916 15.612 1.00 94.69 197 GLY A O 1
ATOM 1511 N N . GLY A 1 198 ? -11.835 9.962 15.592 1.00 95.38 198 GLY A N 1
ATOM 1512 C CA . GLY A 1 198 ? -12.527 10.138 16.878 1.00 95.38 198 GLY A CA 1
ATOM 1513 C C . GLY A 1 198 ? -14.007 10.492 16.729 1.00 95.38 198 GLY A C 1
ATOM 1514 O O . GLY A 1 198 ? -14.773 10.324 17.674 1.00 95.38 198 GLY A O 1
ATOM 1515 N N . GLN A 1 199 ? -14.443 10.877 15.526 1.00 96.94 199 GLN A N 1
ATOM 1516 C CA . GLN A 1 199 ? -15.861 11.006 15.211 1.00 96.94 199 GLN A CA 1
ATOM 1517 C C . GLN A 1 199 ? -16.551 9.632 15.281 1.00 96.94 199 GLN A C 1
ATOM 1519 O O . GLN A 1 199 ? -15.962 8.610 14.910 1.00 96.94 199 GLN A O 1
ATOM 1524 N N . MET A 1 200 ? -17.812 9.593 15.735 1.00 96.38 200 MET A N 1
ATOM 1525 C CA . MET A 1 200 ? -18.610 8.360 15.729 1.00 96.38 200 MET A CA 1
ATOM 1526 C C . MET A 1 200 ? -18.688 7.838 14.291 1.00 96.38 200 MET A C 1
ATOM 1528 O O . MET A 1 200 ? -19.239 8.539 13.460 1.00 96.38 200 MET A O 1
ATOM 1532 N N . PRO A 1 201 ? -18.161 6.659 13.953 1.00 96.12 201 PRO A N 1
ATOM 1533 C CA . PRO A 1 201 ? -18.027 6.249 12.559 1.00 96.12 201 PRO A CA 1
ATOM 1534 C C . PRO A 1 201 ? -19.378 5.940 11.902 1.00 96.12 201 PRO A C 1
ATOM 1536 O O . PRO A 1 201 ? -20.319 5.532 12.586 1.00 96.12 201 PRO A O 1
ATOM 1539 N N . LEU A 1 202 ? -19.464 6.069 10.573 1.00 94.94 202 LEU A N 1
ATOM 1540 C CA . LEU A 1 202 ? -20.707 5.900 9.801 1.00 94.94 202 LEU A CA 1
ATOM 1541 C C . LEU A 1 202 ? -21.495 4.621 10.138 1.00 94.94 202 LEU A C 1
ATOM 1543 O O . LEU A 1 202 ? -22.707 4.675 10.335 1.00 94.94 202 LEU A O 1
ATOM 1547 N N . TYR A 1 203 ? -20.812 3.481 10.279 1.00 92.75 203 TYR A N 1
ATOM 1548 C CA . TYR A 1 203 ? -21.447 2.190 10.589 1.00 92.75 203 TYR A CA 1
ATOM 1549 C C . TYR A 1 203 ? -22.088 2.121 11.988 1.00 92.75 203 TYR A C 1
ATOM 1551 O O . TYR A 1 203 ? -22.791 1.160 12.286 1.00 92.75 203 TYR A O 1
ATOM 1559 N N . ARG A 1 204 ? -21.818 3.100 12.861 1.00 94.50 204 ARG A N 1
ATOM 1560 C CA . ARG A 1 204 ? -22.498 3.270 14.155 1.00 94.50 204 ARG A CA 1
ATOM 1561 C C . ARG A 1 204 ? -23.610 4.313 14.106 1.00 94.50 204 ARG A C 1
ATOM 1563 O O . ARG A 1 204 ? -24.507 4.247 14.933 1.00 94.50 204 ARG A O 1
ATOM 1570 N N . ARG A 1 205 ? -23.540 5.268 13.172 1.00 95.19 205 ARG A N 1
ATOM 1571 C CA . ARG A 1 205 ? -24.568 6.307 13.006 1.00 95.19 205 ARG A CA 1
ATOM 1572 C C . ARG A 1 205 ? -25.828 5.766 12.341 1.00 95.19 205 ARG A C 1
ATOM 1574 O O . ARG A 1 205 ? -26.919 6.234 12.637 1.00 95.19 205 ARG A O 1
ATOM 1581 N N . LEU A 1 206 ? -25.673 4.821 11.416 1.00 93.50 206 LEU A N 1
ATOM 1582 C CA . LEU A 1 206 ? -26.796 4.249 10.683 1.00 93.50 206 LEU A CA 1
ATOM 1583 C C . LEU A 1 206 ? -27.457 3.112 11.481 1.00 93.50 206 LEU A C 1
ATOM 1585 O O . LEU A 1 206 ? -26.747 2.295 12.076 1.00 93.50 206 LEU A O 1
ATOM 1589 N N . PRO A 1 207 ? -28.800 3.020 11.478 1.00 94.12 207 PRO A N 1
ATOM 1590 C CA . PRO A 1 207 ? -29.501 1.894 12.080 1.00 94.12 207 PRO A CA 1
ATOM 1591 C C . PRO A 1 207 ? -29.197 0.597 11.321 1.00 94.12 207 PRO A C 1
ATOM 1593 O O . PRO A 1 207 ? -28.900 0.599 10.124 1.00 94.12 207 PRO A O 1
ATOM 1596 N N . LYS A 1 208 ? -29.290 -0.537 12.020 1.00 92.25 208 LYS A N 1
ATOM 1597 C CA . LYS A 1 208 ? -29.152 -1.855 11.390 1.00 92.25 208 LYS A CA 1
ATOM 1598 C C . LYS A 1 208 ? -30.330 -2.102 10.441 1.00 92.25 208 LYS A C 1
ATOM 1600 O O . LYS A 1 208 ? -31.463 -1.735 10.748 1.00 92.25 208 LYS A O 1
ATOM 1605 N N . LEU A 1 209 ? -30.063 -2.743 9.302 1.00 91.69 209 LEU A N 1
ATOM 1606 C CA . LEU A 1 209 ? -31.107 -3.152 8.360 1.00 91.69 209 LEU A CA 1
ATOM 1607 C C . LEU A 1 209 ? -32.095 -4.104 9.053 1.00 91.69 209 LEU A C 1
ATOM 1609 O O . LEU A 1 209 ? -31.682 -5.018 9.763 1.00 91.69 209 LEU A O 1
ATOM 1613 N N . ARG A 1 210 ? -33.400 -3.895 8.834 1.00 82.12 210 ARG A N 1
ATOM 1614 C CA . ARG A 1 210 ? -34.480 -4.643 9.508 1.00 82.12 210 ARG A CA 1
ATOM 1615 C C . ARG A 1 210 ? -34.535 -6.125 9.114 1.00 82.12 210 ARG A C 1
ATOM 1617 O O . ARG A 1 210 ? -34.911 -6.953 9.934 1.00 82.12 210 ARG A O 1
ATOM 1624 N N . ARG A 1 211 ? -34.193 -6.454 7.864 1.00 72.06 211 ARG A N 1
ATOM 1625 C CA . ARG A 1 211 ? -34.319 -7.796 7.269 1.00 72.06 211 ARG A CA 1
ATOM 1626 C C . ARG A 1 211 ? -32.999 -8.175 6.602 1.00 72.06 211 ARG A C 1
ATOM 1628 O O . ARG A 1 211 ? -32.821 -7.947 5.416 1.00 72.06 211 ARG A O 1
ATOM 1635 N N . SER A 1 212 ? -32.039 -8.672 7.378 1.00 62.78 212 SER A N 1
ATOM 1636 C CA . SER A 1 212 ? -30.700 -9.020 6.875 1.00 62.78 212 SER A CA 1
ATOM 1637 C C . SER A 1 212 ? -30.492 -10.522 6.635 1.00 62.78 212 SER A C 1
ATOM 1639 O O . SER A 1 212 ? -29.350 -10.938 6.486 1.00 62.78 212 SER A O 1
ATOM 1641 N N . LEU A 1 213 ? -31.558 -11.336 6.644 1.00 61.28 213 LEU A N 1
ATOM 1642 C CA . LEU A 1 213 ? -31.488 -12.802 6.483 1.00 61.28 213 LEU A CA 1
ATOM 1643 C C . LEU A 1 213 ? -32.302 -13.356 5.307 1.00 61.28 213 LEU A C 1
ATOM 1645 O O . LEU A 1 213 ? -32.452 -14.564 5.184 1.00 61.28 213 LEU A O 1
ATOM 1649 N N . GLU A 1 214 ? -32.806 -12.509 4.421 1.00 63.69 214 GLU A N 1
ATOM 1650 C CA . GLU A 1 214 ? -33.449 -12.971 3.195 1.00 63.69 214 GLU A CA 1
ATOM 1651 C C . GLU A 1 214 ? -32.861 -12.154 2.054 1.00 63.69 214 GLU A C 1
ATOM 1653 O O . GLU A 1 214 ? -32.768 -10.934 2.173 1.00 63.69 214 GLU A O 1
ATOM 1658 N N . VAL A 1 215 ? -32.452 -12.834 0.984 1.00 61.50 215 VAL A N 1
ATOM 1659 C CA . VAL A 1 215 ? -31.687 -12.323 -0.170 1.00 61.50 215 VAL A CA 1
ATOM 1660 C C . VAL A 1 215 ? -30.171 -12.498 -0.014 1.00 61.50 215 VAL A C 1
ATOM 1662 O O . VAL A 1 215 ? -29.410 -11.541 0.092 1.00 61.50 215 VAL A O 1
ATOM 1665 N N . ILE A 1 216 ? -29.745 -13.763 -0.062 1.00 62.50 216 ILE A N 1
ATOM 1666 C CA . ILE A 1 216 ? -28.711 -14.202 -1.011 1.00 62.50 216 ILE A CA 1
ATOM 1667 C C . ILE A 1 216 ? -29.193 -15.546 -1.591 1.00 62.50 216 ILE A C 1
ATOM 1669 O O . ILE A 1 216 ? -28.893 -16.599 -1.041 1.00 62.50 216 ILE A O 1
ATOM 1673 N N . ASN A 1 217 ? -30.006 -15.481 -2.646 1.00 45.88 217 ASN A N 1
ATOM 1674 C CA . ASN A 1 217 ? -30.149 -16.500 -3.692 1.00 45.88 217 ASN A CA 1
ATOM 1675 C C . ASN A 1 217 ? -30.143 -15.740 -5.016 1.00 45.88 217 ASN A C 1
ATOM 1677 O O . ASN A 1 217 ? -30.873 -14.723 -5.076 1.00 45.88 217 ASN A O 1
#

InterPro domains:
  IPR005749 Large ribosomal subunit protein uL15, bacteria [PTHR12934] (111-210)
  IPR005749 Large ribosomal subunit protein uL15, bacteria [TIGR01071] (148-209)
  IPR036227 Large ribosomal subunit protein uL15/eL18 superfamily [SSF52080] (150-209)

Sequence (217 aa):
MAYCSSSFLTYFVLILFFVLLNCSQGVNTPAAAPTIDDDPVNKLPSAYFVLIPILVVFAFFLFFITGVILSSVRHRRRQHPAIELPPVMAAVNPLQRLHLGPQLQNPQAHTRSPQPGSQTPASRHLEQAQHRAFGPDTPVVPAARFRLDNLGPQPGSKKKAKRKGRGIAAGQGNSCGFGMRGQKSRSGPGVRKGFEGGQMPLYRRLPKLRRSLEVIN